Protein AF-A0A349JAT3-F1 (afdb_monomer)

Foldseek 3Di:
DEQEPVCVVQVQVVLLLVLVQVLLVLQLPFQFFDWDWYFYLDIDTLGDRHRSVPDDRDDPVSRDYYHFGAQLCRLLVVLVVVVVVCVVVVPVLPDAAEAEADDQLDHDNHPDDLVSSLVSVVVCVVSVHQAAYEYCDPCSVVSSVDDPVRYHHFHSHSVRSSVSSVVVSCVVSVVSVVPPDDDPDPDPPPPDPDDDDDDDDDDDDDDDDPDDDDDDDDDDDPDDDDDDDDDPPPDD

Nearest PDB structures (foldseek):
  9c4f-assembly1_I  TM=7.329E-01  e=2.575E-04  Homo sapiens
  6fpy-assembly1_A  TM=7.459E-01  e=1.767E-03  Homo sapiens
  6fpy-assembly2_B  TM=6.890E-01  e=8.384E-04  Homo sapiens
  6fpz-assembly2_B  TM=6.900E-01  e=1.467E-03  Homo sapiens
  6lyh-assembly3_G-3  TM=3.787E-01  e=6.436E+00  Camellia sinensis var. assamica

Sequence (236 aa):
MDASSSIRSSGLLGGLIEAANEMLLHLQHADCLVSLVYFNRDLGVPAWRRKARELPAFSITNVPIDGGTRLFDAITTTIDRLEQEFLASHGETNADVRLLIFTDGVDTRSTATGMDARLALGRAQERGFSITFVSSVPGLASDLGLAERQTLVIPATNQGIQDGFKRATQQITADLVRLPDAMPGRRPQQEIPGQLSAASGVTPPAVDSGAAAPPARPGPRPAQPPPARRPWWKFW

Mean predicted aligned error: 13.54 Å

Secondary structure (DSSP, 8-state):
-B-BHHHHHTTHHHHHHHHHHHHHHHHTTS--EEEEEEESSSEEEEEEEEEGGGPPPP-GGGS--BS---HHHHHHHHHHHHHHHHHHTSS-TT---EEEEEE-S---S-SS-HHHHHHHHHHHHHTT-EEEEEESSTTHHHHTT--GGGEEE--SSHHHHHHHHHHHHHHHHHHHHTS-S--S--PPPPP-----------PPPPPP---PPPPPPPPPPPPPPPPPPPP-----

Solvent-accessible surface area (backbone atoms only — not comparable to full-atom values): 14345 Å² total; per-residue (Å²): 60,58,31,20,43,68,40,50,77,70,55,32,49,60,31,50,39,53,36,53,37,52,43,41,62,65,38,42,80,43,101,45,68,41,63,45,51,40,22,10,72,55,78,46,65,90,35,71,70,36,47,33,72,75,56,76,79,67,51,71,90,78,48,78,72,35,89,24,19,20,54,29,37,45,49,32,55,52,45,54,52,51,50,54,48,61,62,69,56,80,73,64,88,79,69,86,46,74,47,76,46,43,39,75,67,70,72,73,59,40,87,46,44,66,6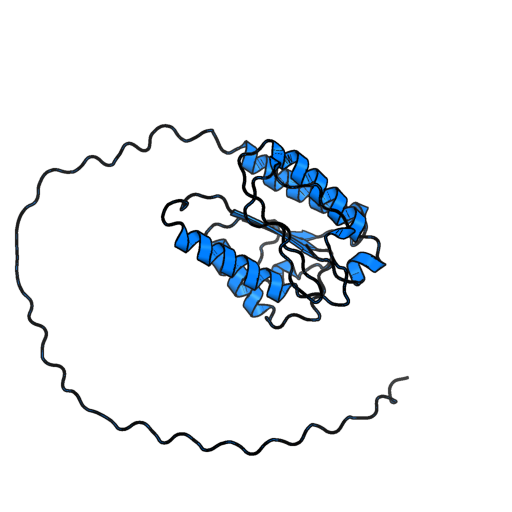5,52,24,22,53,39,50,50,52,41,45,77,73,62,38,47,57,41,40,37,24,46,42,83,61,56,53,51,76,36,71,45,56,70,95,31,46,46,78,29,59,91,42,47,64,29,44,35,52,47,39,52,52,51,42,47,57,53,47,58,53,61,72,62,55,68,80,71,81,89,72,82,69,78,79,78,80,80,85,81,84,81,88,79,90,80,90,79,85,81,80,88,78,83,83,80,83,74,80,80,80,81,78,81,74,86,75,80,84,77,77,80,80,82,82,74,84,89,87,82,86,131

Radius of gyration: 25.07 Å; Cα contacts (8 Å, |Δi|>4): 293; chains: 1; bounding box: 72×34×68 Å

Structure (mmCIF, N/CA/C/O backbone):
data_AF-A0A349JAT3-F1
#
_entry.id   AF-A0A349JAT3-F1
#
loop_
_atom_site.group_PDB
_atom_site.id
_atom_site.type_symbol
_atom_site.label_atom_id
_atom_site.label_alt_id
_atom_site.label_comp_id
_atom_site.label_asym_id
_atom_site.label_entity_id
_atom_site.label_seq_id
_atom_site.pdbx_PDB_ins_code
_atom_site.Cartn_x
_atom_site.Cartn_y
_atom_site.Cartn_z
_atom_site.occupancy
_atom_site.B_iso_or_equiv
_atom_site.auth_seq_id
_atom_site.auth_comp_id
_atom_site.auth_asym_id
_atom_site.auth_atom_id
_atom_site.pdbx_PDB_model_num
ATOM 1 N N . MET A 1 1 ? 2.683 -3.966 -0.673 1.00 88.00 1 MET A N 1
ATOM 2 C CA . MET A 1 1 ? 4.121 -3.834 -0.965 1.00 88.00 1 MET A CA 1
ATOM 3 C C . MET A 1 1 ? 4.422 -4.448 -2.315 1.00 88.00 1 MET A C 1
ATOM 5 O O . MET A 1 1 ? 3.859 -5.486 -2.650 1.00 88.00 1 MET A O 1
ATOM 9 N N . ASP A 1 2 ? 5.282 -3.794 -3.071 1.00 88.06 2 ASP A N 1
ATOM 10 C CA . ASP A 1 2 ? 5.727 -4.255 -4.378 1.00 88.06 2 ASP A CA 1
ATOM 11 C C . ASP A 1 2 ? 6.666 -5.463 -4.250 1.00 88.06 2 ASP A C 1
ATOM 13 O O . ASP A 1 2 ? 7.647 -5.428 -3.506 1.00 88.06 2 ASP A O 1
ATOM 17 N N . ALA A 1 3 ? 6.326 -6.547 -4.942 1.00 89.25 3 ALA A N 1
ATOM 18 C CA . ALA A 1 3 ? 7.085 -7.796 -4.997 1.00 89.25 3 ALA A CA 1
ATOM 19 C C . ALA A 1 3 ? 7.481 -8.146 -6.442 1.00 89.25 3 ALA A C 1
ATOM 21 O O . ALA A 1 3 ? 7.622 -9.320 -6.801 1.00 89.25 3 ALA A O 1
ATOM 22 N N . SER A 1 4 ? 7.599 -7.129 -7.294 1.00 86.62 4 SER A N 1
ATOM 23 C CA . SER A 1 4 ? 7.978 -7.272 -8.693 1.00 86.62 4 SER A CA 1
ATOM 24 C C . SER A 1 4 ? 9.438 -7.703 -8.874 1.00 86.62 4 SER A C 1
ATOM 26 O O . SER A 1 4 ? 10.280 -7.690 -7.968 1.00 86.62 4 SER A O 1
ATOM 28 N N . SER A 1 5 ? 9.765 -8.110 -10.101 1.00 84.50 5 SER A N 1
ATOM 29 C CA . SER A 1 5 ? 11.127 -8.535 -10.443 1.00 84.50 5 SER A CA 1
ATOM 30 C C . SER A 1 5 ? 12.151 -7.398 -10.396 1.00 84.50 5 SER A C 1
ATOM 32 O O . SER A 1 5 ? 13.312 -7.667 -10.089 1.00 84.50 5 SER A O 1
ATOM 34 N N . SER A 1 6 ? 11.751 -6.146 -10.641 1.00 81.81 6 SER A N 1
ATOM 35 C CA . SER A 1 6 ? 12.633 -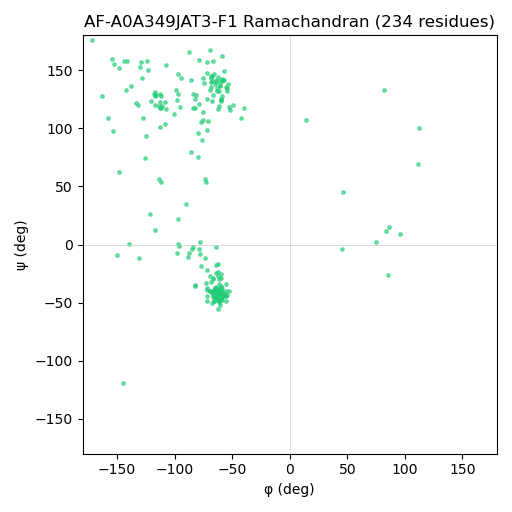4.977 -10.513 1.00 81.81 6 SER A CA 1
ATOM 36 C C . SER A 1 6 ? 13.097 -4.801 -9.068 1.00 81.81 6 SER A C 1
ATOM 38 O O . SER A 1 6 ? 14.304 -4.713 -8.828 1.00 81.81 6 SER A O 1
ATOM 40 N N . ILE A 1 7 ? 12.182 -4.912 -8.103 1.00 81.69 7 ILE A N 1
ATOM 41 C CA . ILE A 1 7 ? 12.473 -4.895 -6.660 1.00 81.69 7 ILE A CA 1
ATOM 42 C C . ILE A 1 7 ? 13.410 -6.038 -6.234 1.00 81.69 7 ILE A C 1
ATOM 44 O O . ILE A 1 7 ? 14.299 -5.855 -5.402 1.00 81.69 7 ILE A O 1
ATOM 48 N N . ARG A 1 8 ? 13.273 -7.235 -6.815 1.00 79.75 8 ARG A N 1
ATOM 49 C CA . ARG A 1 8 ? 14.209 -8.338 -6.529 1.00 79.75 8 ARG A CA 1
ATOM 50 C C . ARG A 1 8 ? 15.581 -8.106 -7.147 1.00 79.75 8 ARG A C 1
ATOM 52 O O . ARG A 1 8 ? 16.587 -8.297 -6.473 1.00 79.75 8 ARG A O 1
ATOM 59 N N . SER A 1 9 ? 15.623 -7.749 -8.428 1.00 72.69 9 SER A N 1
ATOM 60 C CA . SER A 1 9 ? 16.875 -7.598 -9.181 1.00 72.69 9 SER A CA 1
ATOM 61 C C . SER A 1 9 ? 17.777 -6.499 -8.612 1.00 72.69 9 SER A C 1
ATOM 63 O O . SER A 1 9 ? 18.995 -6.596 -8.699 1.00 72.69 9 SER A O 1
ATOM 65 N N . SER A 1 10 ? 17.174 -5.506 -7.962 1.00 74.50 10 SER A N 1
ATOM 66 C CA . SER A 1 10 ? 17.851 -4.418 -7.256 1.00 74.50 10 SER A CA 1
ATOM 67 C C . SER A 1 10 ? 18.266 -4.764 -5.818 1.00 74.50 10 SER A C 1
ATOM 69 O O . SER A 1 10 ? 18.901 -3.949 -5.156 1.00 74.50 10 SER A O 1
ATOM 71 N N . GLY A 1 11 ? 17.926 -5.957 -5.312 1.00 76.19 11 GLY A N 1
ATOM 72 C CA . GLY A 1 11 ? 18.195 -6.364 -3.926 1.00 76.19 11 GLY A CA 1
ATOM 73 C C . GLY A 1 11 ? 17.276 -5.716 -2.881 1.00 76.19 11 GLY A C 1
ATOM 74 O O . GLY A 1 11 ? 17.416 -6.004 -1.694 1.00 76.19 11 GLY A O 1
ATOM 75 N N . LEU A 1 12 ? 16.309 -4.905 -3.323 1.00 81.25 12 LEU A N 1
ATOM 76 C CA . LEU A 1 12 ? 15.424 -4.086 -2.491 1.00 81.25 12 LEU A CA 1
ATOM 77 C C . LEU A 1 12 ? 14.422 -4.906 -1.674 1.00 81.25 12 LEU A C 1
ATOM 79 O O . LEU A 1 12 ? 14.015 -4.485 -0.592 1.00 81.25 12 LEU A O 1
ATOM 83 N N . LEU A 1 13 ? 14.052 -6.099 -2.151 1.00 83.00 13 LEU A N 1
ATOM 84 C CA . LEU A 1 13 ? 13.071 -6.950 -1.470 1.00 83.00 13 LEU A CA 1
ATOM 85 C C . LEU A 1 13 ? 13.487 -7.331 -0.040 1.00 83.00 13 LEU A C 1
ATOM 87 O O . LEU A 1 13 ? 12.635 -7.393 0.843 1.00 83.00 13 LEU A O 1
ATOM 91 N N . GLY A 1 14 ? 14.782 -7.576 0.190 1.00 82.56 14 GLY A N 1
ATOM 92 C CA . GLY A 1 14 ? 15.299 -7.881 1.527 1.00 82.56 14 GLY A CA 1
ATOM 93 C C . GLY A 1 14 ? 15.051 -6.722 2.491 1.00 82.56 14 GLY A C 1
ATOM 94 O O . GLY A 1 14 ? 14.439 -6.918 3.537 1.00 82.56 14 GLY A O 1
ATOM 95 N N . GLY A 1 15 ? 15.407 -5.504 2.071 1.00 82.94 15 GLY A N 1
ATOM 96 C CA . GLY A 1 15 ? 15.167 -4.287 2.847 1.00 82.94 15 GLY A CA 1
ATOM 97 C C . GLY A 1 15 ? 13.681 -4.005 3.091 1.00 82.94 15 GLY A C 1
ATOM 98 O O . GLY A 1 15 ? 13.317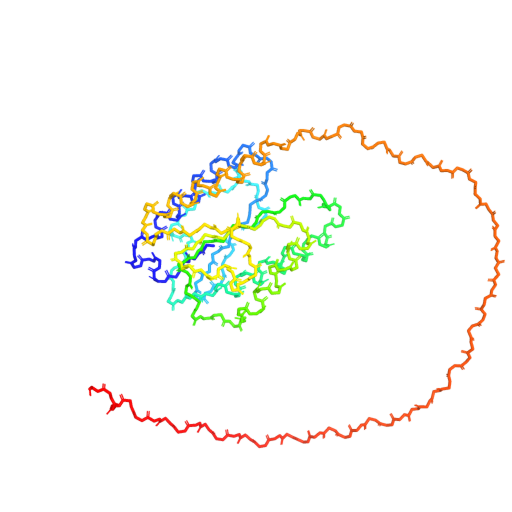 -3.627 4.200 1.00 82.94 15 GLY A O 1
ATOM 99 N N . LEU A 1 16 ? 12.804 -4.244 2.104 1.00 84.25 16 LEU A N 1
ATOM 100 C CA . LEU A 1 16 ? 11.348 -4.106 2.280 1.00 84.25 16 LEU A CA 1
ATOM 101 C C . LEU A 1 16 ? 10.809 -5.060 3.353 1.00 84.25 16 LEU A C 1
ATOM 103 O O . LEU A 1 16 ? 9.979 -4.668 4.170 1.00 84.25 16 LEU A O 1
ATOM 107 N N . ILE A 1 17 ? 11.261 -6.316 3.346 1.00 86.44 17 ILE A N 1
ATOM 108 C CA . ILE A 1 17 ? 10.799 -7.338 4.293 1.00 86.44 17 ILE A CA 1
ATOM 109 C C . ILE A 1 17 ? 11.344 -7.073 5.695 1.00 86.44 17 ILE A C 1
ATOM 111 O O . ILE A 1 17 ? 10.585 -7.154 6.660 1.00 86.44 17 ILE A O 1
ATOM 115 N N . GLU A 1 18 ? 12.628 -6.733 5.817 1.00 86.38 18 GLU A N 1
ATOM 116 C CA . GLU A 1 18 ? 13.236 -6.324 7.088 1.00 86.38 18 GLU A CA 1
ATOM 117 C C . GLU A 1 18 ? 12.475 -5.150 7.701 1.00 86.38 18 GLU A C 1
ATOM 119 O O . GLU A 1 18 ? 12.059 -5.215 8.857 1.00 86.38 18 GLU A O 1
ATOM 124 N N . ALA A 1 19 ? 12.204 -4.121 6.904 1.00 84.50 19 ALA A N 1
ATOM 125 C CA . ALA A 1 19 ? 11.547 -2.925 7.390 1.00 84.50 19 ALA A CA 1
ATOM 126 C C . ALA A 1 19 ? 10.049 -3.141 7.696 1.00 84.50 19 ALA A C 1
ATOM 128 O O . ALA A 1 19 ? 9.521 -2.585 8.661 1.00 84.50 19 ALA A O 1
ATOM 129 N N . ALA A 1 20 ? 9.364 -4.014 6.947 1.00 87.81 20 ALA A N 1
ATOM 130 C CA . ALA A 1 20 ? 8.010 -4.453 7.283 1.00 87.81 20 ALA A CA 1
ATOM 131 C C . ALA A 1 20 ? 7.966 -5.253 8.598 1.00 87.81 20 ALA A C 1
ATOM 133 O O . ALA A 1 20 ? 7.024 -5.099 9.375 1.00 87.81 20 ALA A O 1
ATOM 134 N N . ASN A 1 21 ? 8.982 -6.079 8.868 1.00 89.25 21 ASN A N 1
ATOM 135 C CA . ASN A 1 21 ? 9.114 -6.806 10.132 1.00 89.25 21 ASN A CA 1
ATOM 136 C C . ASN A 1 21 ? 9.432 -5.878 11.308 1.00 89.25 21 ASN A C 1
ATOM 138 O O . ASN A 1 21 ? 8.855 -6.053 12.378 1.00 89.25 21 ASN A O 1
ATOM 142 N N . GLU A 1 22 ? 10.290 -4.875 11.119 1.00 88.00 22 GLU A N 1
ATOM 143 C CA . GLU A 1 22 ? 10.549 -3.842 12.130 1.00 88.00 22 GLU A CA 1
ATOM 144 C C . GLU A 1 22 ? 9.258 -3.090 12.481 1.00 88.00 22 GLU A C 1
ATOM 146 O O . GLU A 1 22 ? 8.900 -2.973 13.653 1.00 88.00 22 GLU A O 1
ATOM 151 N N . MET A 1 23 ? 8.490 -2.670 11.469 1.00 87.25 23 MET A N 1
ATOM 152 C CA . MET A 1 23 ? 7.171 -2.070 11.680 1.00 87.25 23 MET A CA 1
ATOM 153 C C . MET A 1 23 ? 6.237 -3.018 12.439 1.00 87.25 23 MET A C 1
ATOM 155 O O . MET A 1 23 ? 5.564 -2.593 13.377 1.00 87.25 23 MET A O 1
ATOM 159 N N . LEU A 1 24 ? 6.205 -4.302 12.070 1.00 89.38 24 LEU A N 1
ATOM 160 C CA . LEU A 1 24 ? 5.369 -5.285 12.748 1.00 89.38 24 LEU A CA 1
ATOM 161 C C . LEU A 1 24 ? 5.730 -5.398 14.233 1.00 89.38 24 LEU A C 1
ATOM 163 O O . LEU A 1 24 ? 4.819 -5.374 15.055 1.00 89.38 24 LEU A O 1
ATOM 167 N N . LEU A 1 25 ? 7.020 -5.449 14.584 1.00 89.62 25 LEU A N 1
ATOM 168 C CA . LEU A 1 25 ? 7.484 -5.469 15.978 1.00 89.62 25 LEU A CA 1
ATOM 169 C C . LEU A 1 25 ? 6.965 -4.261 16.770 1.00 89.62 25 LEU A C 1
ATOM 171 O O . LEU A 1 25 ? 6.468 -4.428 17.881 1.00 89.62 25 LEU A O 1
ATOM 175 N N . HIS A 1 26 ? 6.996 -3.059 16.188 1.00 86.88 26 HIS A N 1
ATOM 176 C CA . HIS A 1 26 ? 6.424 -1.872 16.832 1.00 86.88 26 HIS A CA 1
ATOM 177 C C . HIS A 1 26 ? 4.906 -1.971 17.026 1.00 86.88 26 HIS A C 1
ATOM 179 O O . HIS A 1 26 ? 4.378 -1.533 18.049 1.00 86.88 26 HIS A O 1
ATOM 185 N N . LEU A 1 27 ? 4.202 -2.571 16.065 1.00 88.44 27 LEU A N 1
ATOM 186 C CA . LEU A 1 27 ? 2.752 -2.735 16.108 1.00 88.44 27 LEU A CA 1
ATOM 187 C C . LEU A 1 27 ? 2.291 -3.866 17.038 1.00 88.44 27 LEU A C 1
ATOM 189 O O . LEU A 1 27 ? 1.134 -3.859 17.444 1.00 88.44 27 LEU A O 1
ATOM 193 N N . GLN A 1 28 ? 3.156 -4.813 17.425 1.00 88.94 28 GLN A N 1
ATOM 194 C CA . GLN A 1 28 ? 2.790 -5.915 18.333 1.00 88.94 28 GLN A CA 1
ATOM 195 C C . GLN A 1 28 ? 2.293 -5.434 19.703 1.00 88.94 28 GLN A C 1
ATOM 197 O O . GLN A 1 28 ? 1.528 -6.144 20.359 1.00 88.94 28 GLN A O 1
ATOM 202 N N . HIS A 1 29 ? 2.708 -4.237 20.121 1.00 84.25 29 HIS A N 1
ATOM 203 C CA . HIS A 1 29 ? 2.273 -3.606 21.366 1.00 84.25 29 HIS A CA 1
ATOM 204 C C . HIS A 1 29 ? 0.993 -2.769 21.217 1.00 84.25 29 HIS A C 1
ATOM 206 O O . HIS A 1 29 ? 0.419 -2.366 22.226 1.00 84.25 29 HIS A O 1
ATOM 212 N N . ALA A 1 30 ? 0.538 -2.515 19.988 1.00 83.38 30 ALA A N 1
ATOM 213 C CA . ALA A 1 30 ? -0.681 -1.770 19.704 1.00 83.38 30 ALA A CA 1
ATOM 214 C C . ALA A 1 30 ? -1.877 -2.720 19.522 1.00 83.38 30 ALA A C 1
ATOM 216 O O . ALA A 1 30 ? -1.750 -3.791 18.922 1.00 83.38 30 ALA A O 1
ATOM 217 N N . ASP A 1 31 ? -3.065 -2.313 19.980 1.00 84.62 31 ASP A N 1
ATOM 218 C CA . ASP A 1 31 ? -4.310 -3.024 19.667 1.00 84.62 31 ASP A CA 1
ATOM 219 C C . ASP A 1 31 ? -4.786 -2.641 18.260 1.00 84.62 31 ASP A C 1
ATOM 221 O O . ASP A 1 31 ? -5.678 -1.818 18.070 1.00 84.62 31 ASP A O 1
ATOM 225 N N . CYS A 1 32 ? -4.106 -3.186 17.251 1.00 87.88 32 CYS A N 1
ATOM 226 C CA . CYS A 1 32 ? -4.377 -2.897 15.850 1.00 87.88 32 CYS A CA 1
ATOM 227 C C . CYS A 1 32 ? -4.531 -4.171 15.015 1.00 87.88 32 CYS A C 1
ATOM 229 O O . CYS A 1 32 ? -3.968 -5.235 15.306 1.00 87.88 32 CYS A O 1
ATOM 231 N N . LEU A 1 33 ? -5.306 -4.034 13.940 1.00 91.19 33 LEU A N 1
ATOM 232 C CA . LEU A 1 33 ? -5.445 -5.045 12.904 1.00 91.19 33 LEU A CA 1
ATOM 233 C C . LEU A 1 33 ? -4.541 -4.681 11.732 1.00 91.19 33 LEU A C 1
ATOM 235 O O . LEU A 1 33 ? -4.535 -3.546 11.262 1.00 91.19 33 LEU A O 1
ATOM 239 N N . VAL A 1 34 ? -3.802 -5.667 11.244 1.00 91.69 34 VAL A N 1
ATOM 240 C CA . VAL A 1 34 ? -2.856 -5.516 10.146 1.00 91.69 34 VAL A CA 1
ATOM 241 C C . VAL A 1 34 ? -3.307 -6.389 8.982 1.00 91.69 34 VAL A C 1
ATOM 243 O O . VAL A 1 34 ? -3.596 -7.582 9.131 1.00 91.69 34 VAL A O 1
ATOM 246 N N . SER A 1 35 ? -3.336 -5.774 7.805 1.00 92.44 35 SER A N 1
ATOM 247 C CA . SER A 1 35 ? -3.460 -6.451 6.521 1.00 92.44 35 SER A CA 1
ATOM 248 C C . SER A 1 35 ? -2.158 -6.262 5.758 1.00 92.44 35 SER A C 1
ATOM 250 O O . SER A 1 35 ? -1.679 -5.139 5.612 1.00 92.44 35 SER A O 1
ATOM 252 N N . LEU A 1 36 ? -1.590 -7.355 5.254 1.00 91.81 36 LEU A N 1
ATOM 253 C CA . LEU A 1 36 ? -0.471 -7.305 4.326 1.00 91.81 36 LEU A CA 1
ATOM 254 C C . LEU A 1 36 ? -0.979 -7.717 2.953 1.00 91.81 36 LEU A C 1
ATOM 256 O O . LEU A 1 36 ? -1.475 -8.827 2.775 1.00 91.81 36 LEU A O 1
ATOM 260 N N . VAL A 1 37 ? -0.797 -6.824 1.988 1.00 92.62 37 VAL A N 1
ATOM 261 C CA . VAL A 1 37 ? -1.039 -7.083 0.571 1.00 92.62 37 VAL A CA 1
ATOM 262 C C . VAL A 1 37 ? 0.291 -6.944 -0.151 1.00 92.62 37 VAL A C 1
ATOM 264 O O . VAL A 1 37 ? 0.969 -5.922 -0.006 1.00 92.62 37 VAL A O 1
ATOM 267 N N . TYR A 1 38 ? 0.677 -7.949 -0.928 1.00 92.06 38 TYR A N 1
ATOM 268 C CA . TYR A 1 38 ? 1.745 -7.816 -1.910 1.00 92.06 38 TYR A CA 1
ATOM 269 C C . TYR A 1 38 ? 1.164 -7.813 -3.319 1.00 92.06 38 TYR A C 1
ATOM 271 O O . TYR A 1 38 ? 0.089 -8.363 -3.569 1.00 92.06 38 TYR A O 1
ATOM 279 N N . PHE A 1 39 ? 1.888 -7.191 -4.240 1.00 92.56 39 PHE A N 1
ATOM 280 C CA . PHE A 1 39 ? 1.512 -7.153 -5.643 1.00 92.56 39 PHE A CA 1
ATOM 281 C C . PHE A 1 39 ? 2.731 -7.367 -6.531 1.00 92.56 39 PHE A C 1
ATOM 283 O O . PHE A 1 39 ? 3.803 -6.819 -6.285 1.00 92.56 39 PHE A O 1
ATOM 290 N N . ASN A 1 40 ? 2.554 -8.194 -7.554 1.00 91.69 40 ASN A N 1
ATOM 291 C CA . ASN A 1 40 ? 3.521 -8.436 -8.617 1.00 91.69 40 ASN A CA 1
ATOM 292 C C . ASN A 1 40 ? 2.748 -8.667 -9.933 1.00 91.69 40 ASN A C 1
ATOM 294 O O . ASN A 1 40 ? 1.989 -7.789 -10.339 1.00 91.69 40 ASN A O 1
ATOM 298 N N . ARG A 1 41 ? 2.871 -9.832 -10.585 1.00 90.06 41 ARG A N 1
ATOM 299 C CA . ARG A 1 41 ? 1.908 -10.303 -11.600 1.00 90.06 41 ARG A CA 1
ATOM 300 C C . ARG A 1 41 ? 0.530 -10.624 -11.005 1.00 90.06 41 ARG A C 1
ATOM 302 O O . ARG A 1 41 ? -0.483 -10.502 -11.688 1.00 90.06 41 ARG A O 1
ATOM 309 N N . ASP A 1 42 ? 0.498 -11.027 -9.748 1.00 89.94 42 ASP A N 1
ATOM 310 C CA . ASP A 1 42 ? -0.675 -11.438 -9.000 1.00 89.94 42 ASP A CA 1
ATOM 311 C C . ASP A 1 42 ? -0.793 -10.577 -7.730 1.00 89.94 42 ASP A C 1
ATOM 313 O O . ASP A 1 42 ? 0.176 -9.967 -7.265 1.00 89.94 42 ASP A O 1
ATOM 317 N N . LEU A 1 43 ? -2.004 -10.492 -7.182 1.00 91.31 43 LEU A N 1
ATOM 318 C CA . LEU A 1 43 ? -2.248 -9.882 -5.877 1.00 91.31 43 LEU A CA 1
ATOM 319 C C . LEU A 1 43 ? -2.310 -10.990 -4.837 1.00 91.31 43 LEU A C 1
ATOM 321 O O . LEU A 1 43 ? -3.067 -11.947 -4.999 1.00 91.31 43 LEU A O 1
ATOM 325 N N . GLY A 1 44 ? -1.552 -10.849 -3.757 1.00 90.19 44 GLY A N 1
ATOM 326 C CA . GLY A 1 44 ? -1.603 -11.794 -2.654 1.00 90.19 44 GLY A CA 1
ATOM 327 C C . GLY A 1 44 ? -1.804 -11.109 -1.320 1.00 90.19 44 GLY A C 1
ATOM 328 O O . GLY A 1 44 ? -1.293 -10.021 -1.062 1.00 90.19 44 GLY A O 1
ATOM 329 N N . VAL A 1 45 ? -2.570 -11.775 -0.462 1.00 91.31 45 VAL A N 1
ATOM 330 C CA . VAL A 1 45 ? -2.988 -11.256 0.841 1.00 91.31 45 VAL A CA 1
ATOM 331 C C . VAL A 1 45 ? -2.599 -12.268 1.923 1.00 91.31 45 VAL A C 1
ATOM 333 O O . VAL A 1 45 ? -3.450 -13.015 2.402 1.00 91.31 45 VAL A O 1
ATOM 336 N N . PRO A 1 46 ? -1.305 -12.365 2.283 1.00 86.69 46 PRO A N 1
ATOM 337 C CA . PRO A 1 46 ? -0.825 -13.326 3.283 1.00 86.69 46 PRO A CA 1
ATOM 338 C C . PRO A 1 46 ? -1.432 -13.099 4.674 1.00 86.69 46 PRO A C 1
ATOM 340 O O . PRO A 1 46 ? -1.495 -14.018 5.490 1.00 86.69 46 PRO A O 1
ATOM 343 N N . ALA A 1 47 ? -1.880 -11.877 4.952 1.00 89.56 47 ALA A N 1
ATOM 344 C CA . ALA A 1 47 ? -2.560 -11.516 6.179 1.00 89.56 47 ALA A CA 1
ATOM 345 C C . ALA A 1 47 ? -3.678 -10.526 5.877 1.00 89.56 47 ALA A C 1
ATOM 347 O O . ALA A 1 47 ? -3.453 -9.526 5.199 1.00 89.56 47 ALA A O 1
ATOM 348 N N . TRP A 1 48 ? -4.861 -10.775 6.426 1.00 92.44 48 TRP A N 1
ATOM 349 C CA . TRP A 1 48 ? -5.981 -9.852 6.332 1.00 92.44 48 TRP A CA 1
ATOM 350 C C . TRP A 1 48 ? -6.607 -9.653 7.705 1.00 92.44 48 TRP A C 1
ATOM 352 O O . TRP A 1 48 ? -7.043 -10.629 8.314 1.00 92.44 48 TRP A O 1
ATOM 362 N N . ARG A 1 49 ? -6.618 -8.404 8.187 1.00 90.56 49 ARG A N 1
ATOM 363 C CA . ARG A 1 49 ? -7.206 -7.994 9.472 1.00 90.56 49 ARG A CA 1
ATOM 364 C C . ARG A 1 49 ? -6.839 -8.911 10.643 1.00 90.56 49 ARG A C 1
ATOM 366 O O . ARG A 1 49 ? -7.689 -9.294 11.442 1.00 90.56 49 ARG A O 1
ATOM 373 N N . ARG A 1 50 ? -5.563 -9.274 10.753 1.00 92.38 50 ARG A N 1
ATOM 374 C CA . ARG A 1 50 ? -5.065 -10.075 11.879 1.00 92.38 50 ARG A CA 1
ATOM 375 C C . ARG A 1 50 ? -4.450 -9.159 12.922 1.00 92.38 50 ARG A C 1
ATOM 377 O O . ARG A 1 50 ? -3.862 -8.142 12.565 1.00 92.38 50 ARG A O 1
ATOM 384 N N . LYS A 1 51 ? -4.552 -9.516 14.203 1.00 92.62 51 LYS A N 1
ATOM 385 C CA . LYS A 1 51 ? -3.866 -8.753 15.254 1.00 92.62 51 LYS A CA 1
ATOM 386 C C . LYS A 1 51 ? -2.364 -8.782 14.998 1.00 92.62 51 LYS A C 1
ATOM 388 O O . LYS A 1 51 ? -1.826 -9.847 14.697 1.00 92.62 51 LYS A O 1
ATOM 393 N N . ALA A 1 52 ? -1.685 -7.649 15.162 1.00 91.88 52 ALA A N 1
ATOM 394 C CA . ALA A 1 52 ? -0.244 -7.552 14.905 1.00 91.88 52 ALA A CA 1
ATOM 395 C C . ALA A 1 52 ? 0.569 -8.629 15.655 1.00 91.88 52 ALA A C 1
ATOM 397 O O . ALA A 1 52 ? 1.444 -9.267 15.077 1.00 91.88 52 ALA A O 1
ATOM 398 N N . ARG A 1 53 ? 0.206 -8.922 16.910 1.00 92.38 53 ARG A N 1
ATOM 399 C CA . ARG A 1 53 ? 0.822 -9.979 17.741 1.00 92.38 53 ARG A CA 1
ATOM 400 C C . ARG A 1 53 ? 0.645 -11.416 17.233 1.00 92.38 53 ARG A C 1
ATOM 402 O O . ARG A 1 53 ? 1.341 -12.310 17.693 1.00 92.38 53 ARG A O 1
ATOM 409 N N . GLU A 1 54 ? -0.309 -11.655 16.337 1.00 93.50 54 GLU A N 1
ATOM 410 C CA . GLU A 1 54 ? -0.601 -12.983 15.774 1.00 93.50 54 GLU A CA 1
ATOM 411 C C . GLU A 1 54 ? 0.053 -13.195 14.405 1.00 93.50 54 GLU A C 1
ATOM 413 O O . GLU A 1 54 ? -0.026 -14.293 13.837 1.00 93.50 54 GLU A O 1
ATOM 418 N N . LEU A 1 55 ? 0.647 -12.144 13.840 1.00 91.56 55 LEU A N 1
ATOM 419 C CA . LEU A 1 55 ? 1.309 -12.223 12.554 1.00 91.56 55 LEU A CA 1
ATOM 420 C C . LEU A 1 55 ? 2.713 -12.805 12.709 1.00 91.56 55 LEU A C 1
ATOM 422 O O . LEU A 1 55 ? 3.490 -12.317 13.533 1.00 91.56 55 LEU A O 1
ATOM 426 N N . PRO A 1 56 ? 3.064 -13.832 11.913 1.00 90.75 56 PRO A N 1
ATOM 427 C CA . PRO A 1 56 ? 4.444 -14.270 11.833 1.00 90.75 56 PRO A CA 1
ATOM 428 C C . PRO A 1 56 ? 5.289 -13.179 11.172 1.00 90.75 56 PRO A C 1
ATOM 430 O O . PRO A 1 56 ? 4.776 -12.364 10.401 1.00 90.75 56 PRO A O 1
ATOM 433 N N . ALA A 1 57 ? 6.598 -13.217 11.418 1.00 88.75 57 ALA A N 1
ATOM 434 C CA . ALA A 1 57 ? 7.533 -12.425 10.636 1.00 88.75 57 ALA A CA 1
ATOM 435 C C . ALA A 1 57 ? 7.365 -12.742 9.139 1.00 88.75 57 ALA A C 1
ATOM 437 O O . ALA A 1 57 ? 7.244 -13.902 8.727 1.00 88.75 57 ALA A O 1
ATOM 438 N N . PHE A 1 58 ? 7.352 -11.698 8.324 1.00 85.56 58 PHE A N 1
ATOM 439 C CA . PHE A 1 58 ? 7.347 -11.794 6.879 1.00 85.56 58 PHE A CA 1
ATOM 440 C C . PHE A 1 58 ? 8.688 -12.341 6.392 1.00 85.56 58 PHE A C 1
ATOM 442 O O . PHE A 1 58 ? 9.750 -12.024 6.930 1.00 85.56 58 PHE A O 1
ATOM 449 N N . SER A 1 59 ? 8.645 -13.165 5.351 1.00 85.00 59 SER A N 1
ATOM 450 C CA . SER A 1 59 ? 9.828 -13.755 4.737 1.00 85.00 59 SER A CA 1
ATOM 451 C C . SER A 1 59 ? 9.669 -13.799 3.222 1.00 85.00 59 SER A C 1
ATOM 453 O O . SER A 1 59 ? 8.552 -13.829 2.700 1.00 85.00 59 SER A O 1
ATOM 455 N N . ILE A 1 60 ? 10.799 -13.873 2.514 1.00 75.38 60 ILE A N 1
ATOM 456 C CA . ILE A 1 60 ? 10.835 -14.048 1.053 1.00 75.38 60 ILE A CA 1
ATOM 457 C C . ILE A 1 60 ? 10.057 -15.296 0.618 1.00 75.38 60 ILE A C 1
ATOM 459 O O . ILE A 1 60 ? 9.427 -15.285 -0.432 1.00 75.38 60 ILE A O 1
ATOM 463 N N . THR A 1 61 ? 10.049 -16.363 1.423 1.00 78.06 61 THR A N 1
ATOM 464 C CA . THR A 1 61 ? 9.332 -17.604 1.081 1.00 78.06 61 THR A CA 1
ATOM 465 C C . THR A 1 61 ? 7.820 -17.413 0.996 1.00 78.06 61 THR A C 1
ATOM 467 O O . THR A 1 61 ? 7.155 -18.172 0.300 1.00 78.06 61 THR A O 1
ATOM 470 N N . ASN A 1 62 ? 7.281 -16.399 1.677 1.00 72.31 62 ASN A N 1
ATOM 471 C CA . ASN A 1 62 ? 5.846 -16.123 1.741 1.00 72.31 62 ASN A CA 1
ATOM 472 C C . ASN A 1 62 ? 5.406 -15.065 0.715 1.00 72.31 62 ASN A C 1
ATOM 474 O O . ASN A 1 62 ? 4.221 -14.736 0.633 1.00 72.31 62 ASN A O 1
ATOM 478 N N . VAL A 1 63 ? 6.354 -14.525 -0.056 1.00 75.88 63 VAL A N 1
ATOM 479 C CA . VAL A 1 63 ? 6.134 -13.476 -1.049 1.00 75.88 63 VAL A CA 1
ATOM 480 C C . VAL A 1 63 ? 6.664 -13.994 -2.386 1.00 75.88 63 VAL A C 1
ATOM 482 O O . VAL A 1 63 ? 7.863 -13.880 -2.651 1.00 75.88 63 VAL A O 1
ATOM 485 N N . PRO A 1 64 ? 5.815 -14.606 -3.234 1.00 76.94 64 PRO A N 1
ATOM 486 C CA . PRO A 1 64 ? 6.238 -15.006 -4.564 1.00 76.94 64 PRO A CA 1
ATOM 487 C C . PRO A 1 64 ? 6.744 -13.774 -5.312 1.00 76.94 64 PRO A C 1
ATOM 489 O O . PRO A 1 64 ? 6.198 -12.680 -5.181 1.00 76.94 64 PRO A O 1
ATOM 492 N N . ILE A 1 65 ? 7.801 -13.958 -6.093 1.00 76.56 65 ILE A N 1
ATOM 493 C CA . ILE A 1 65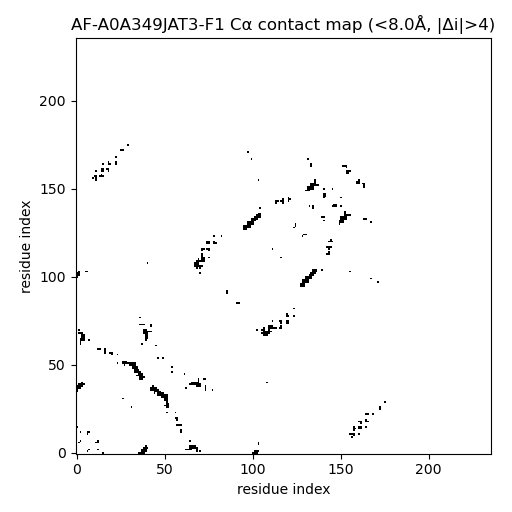 ? 8.384 -12.896 -6.908 1.00 76.56 65 ILE A CA 1
ATOM 494 C C . ILE A 1 65 ? 8.161 -13.281 -8.360 1.00 76.56 65 ILE A C 1
ATOM 496 O O . ILE A 1 65 ? 8.656 -14.320 -8.796 1.00 76.56 65 ILE A O 1
ATOM 500 N N . ASP A 1 66 ? 7.440 -12.447 -9.104 1.00 78.12 66 ASP A N 1
ATOM 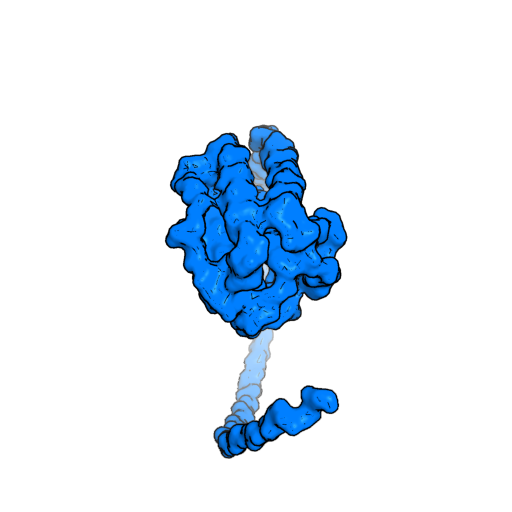501 C CA . ASP A 1 66 ? 7.120 -12.713 -10.507 1.00 78.12 66 ASP A CA 1
ATOM 502 C C . ASP A 1 66 ? 7.121 -11.421 -11.350 1.00 78.12 66 ASP A C 1
ATOM 504 O O . ASP A 1 66 ? 7.033 -10.310 -10.826 1.00 78.12 66 ASP A O 1
ATOM 508 N N . GLY A 1 67 ? 7.306 -11.572 -12.663 1.00 69.75 67 GLY A N 1
ATOM 509 C CA . GLY A 1 67 ? 7.714 -10.576 -13.662 1.00 69.75 67 GLY A CA 1
ATOM 510 C C . GLY A 1 67 ? 6.683 -9.520 -14.057 1.00 69.75 67 GLY A C 1
ATOM 511 O O . GLY A 1 67 ? 6.424 -9.323 -15.248 1.00 69.75 67 GLY A O 1
ATOM 512 N N . GLY A 1 68 ? 6.116 -8.809 -13.087 1.00 85.31 68 GLY A N 1
ATOM 513 C CA . GLY A 1 68 ? 5.291 -7.633 -13.342 1.00 85.31 68 GLY A CA 1
ATOM 514 C C . GLY A 1 68 ? 4.927 -6.872 -12.077 1.00 85.31 68 GLY A C 1
ATOM 515 O O . GLY A 1 68 ? 5.223 -7.324 -10.972 1.00 85.31 68 GLY A O 1
ATOM 516 N N . THR A 1 69 ? 4.251 -5.744 -12.272 1.00 89.88 69 THR A N 1
ATOM 517 C CA . THR A 1 69 ? 3.765 -4.881 -11.193 1.00 89.88 69 THR A CA 1
ATOM 518 C C . THR A 1 69 ? 2.322 -4.498 -11.479 1.00 89.88 69 THR A C 1
ATOM 520 O O . THR A 1 69 ? 2.031 -3.928 -12.535 1.00 89.88 69 THR A O 1
ATOM 523 N N . ARG A 1 70 ? 1.431 -4.838 -10.545 1.00 94.38 70 ARG A N 1
ATOM 524 C CA . ARG A 1 70 ? -0.004 -4.527 -10.566 1.00 94.38 70 ARG A CA 1
ATOM 525 C C . ARG A 1 70 ? -0.370 -3.557 -9.445 1.00 94.38 70 ARG A C 1
ATOM 527 O O . ARG A 1 70 ? -1.181 -3.870 -8.576 1.00 94.38 70 ARG A O 1
ATOM 534 N N . LEU A 1 71 ? 0.293 -2.404 -9.423 1.00 95.25 71 LEU A N 1
ATOM 535 C CA . LEU A 1 71 ? 0.124 -1.368 -8.408 1.00 95.25 71 LEU A CA 1
ATOM 536 C C . LEU A 1 71 ? -1.308 -0.820 -8.398 1.00 95.25 71 LEU A C 1
ATOM 538 O O . LEU A 1 71 ? -1.921 -0.740 -7.335 1.00 95.25 71 LEU A O 1
ATOM 542 N N . PHE A 1 72 ? -1.858 -0.459 -9.560 1.00 97.12 72 PHE A N 1
ATOM 543 C CA . PHE A 1 72 ? -3.203 0.124 -9.630 1.00 97.12 72 PHE A CA 1
ATOM 544 C C . PHE A 1 72 ? -4.289 -0.884 -9.246 1.00 97.12 72 PHE A C 1
ATOM 546 O O . PHE A 1 72 ? -5.199 -0.537 -8.489 1.00 97.12 72 PHE A O 1
ATOM 553 N N . ASP A 1 73 ? -4.164 -2.145 -9.673 1.00 96.94 73 ASP A N 1
ATOM 554 C CA . ASP A 1 73 ? -5.072 -3.207 -9.219 1.00 96.94 73 ASP A CA 1
ATOM 555 C C . ASP A 1 73 ? -4.948 -3.437 -7.704 1.00 96.94 73 ASP A C 1
ATOM 557 O O . ASP A 1 73 ? -5.955 -3.647 -7.028 1.00 96.94 73 ASP A O 1
ATOM 561 N N . ALA A 1 74 ? -3.731 -3.375 -7.148 1.00 96.31 74 ALA A N 1
ATOM 562 C CA . ALA A 1 74 ? -3.513 -3.529 -5.712 1.00 96.31 74 ALA A CA 1
ATOM 563 C C . ALA A 1 74 ? -4.197 -2.419 -4.911 1.00 96.31 74 ALA A C 1
ATOM 565 O O . ALA A 1 74 ? -4.855 -2.708 -3.913 1.00 96.31 74 ALA A O 1
ATOM 566 N N . ILE A 1 75 ? -4.059 -1.164 -5.351 1.00 97.06 75 ILE A N 1
ATOM 567 C CA . ILE A 1 75 ? -4.682 -0.001 -4.709 1.00 97.06 75 ILE A CA 1
ATOM 568 C C . ILE A 1 75 ? -6.205 -0.132 -4.746 1.00 97.06 75 ILE A C 1
ATOM 570 O O . ILE A 1 75 ? -6.843 -0.115 -3.695 1.00 97.06 75 ILE A O 1
ATOM 574 N N . THR A 1 76 ? -6.771 -0.304 -5.942 1.00 97.69 76 THR A N 1
ATOM 575 C CA . THR A 1 76 ? -8.227 -0.375 -6.145 1.00 97.69 76 THR A CA 1
ATOM 576 C C . THR A 1 76 ? -8.842 -1.537 -5.370 1.00 97.69 76 THR A C 1
ATOM 578 O O . THR A 1 76 ? -9.708 -1.318 -4.529 1.00 97.69 76 THR A O 1
ATOM 581 N N . THR A 1 77 ? -8.310 -2.751 -5.535 1.00 96.75 77 THR A N 1
ATOM 582 C CA . THR A 1 77 ? -8.826 -3.956 -4.864 1.00 96.75 77 THR A CA 1
ATOM 583 C C . THR A 1 77 ? -8.718 -3.864 -3.342 1.00 96.75 77 THR A C 1
ATOM 585 O O . THR A 1 77 ? -9.626 -4.292 -2.630 1.00 96.75 77 THR A O 1
ATOM 588 N N . THR A 1 78 ? -7.612 -3.321 -2.819 1.00 96.56 78 THR A N 1
ATOM 589 C CA . THR A 1 78 ? -7.425 -3.194 -1.365 1.00 96.56 78 THR A CA 1
ATOM 590 C C . THR A 1 78 ? -8.423 -2.209 -0.773 1.00 96.56 78 THR A C 1
ATOM 592 O O . THR A 1 78 ? -9.032 -2.512 0.251 1.00 96.56 78 THR A O 1
ATOM 595 N N . ILE A 1 79 ? -8.609 -1.053 -1.415 1.00 96.06 79 ILE A N 1
ATOM 596 C CA . ILE A 1 79 ? -9.547 -0.030 -0.947 1.00 96.06 79 ILE A CA 1
ATOM 597 C C . ILE A 1 79 ? -10.978 -0.543 -1.037 1.00 96.06 79 ILE A C 1
ATOM 599 O O . ILE A 1 79 ? -11.678 -0.495 -0.034 1.00 96.06 79 ILE A O 1
ATOM 603 N N . ASP A 1 80 ? -11.387 -1.113 -2.171 1.00 95.19 80 ASP A N 1
ATOM 604 C CA . ASP A 1 80 ? -12.749 -1.625 -2.340 1.00 95.19 80 ASP A CA 1
ATOM 605 C C . ASP A 1 80 ? -13.076 -2.696 -1.293 1.00 95.19 80 ASP A C 1
ATOM 607 O O . ASP A 1 80 ? -14.161 -2.697 -0.709 1.00 95.19 80 ASP A O 1
ATOM 611 N N . ARG A 1 81 ? -12.117 -3.57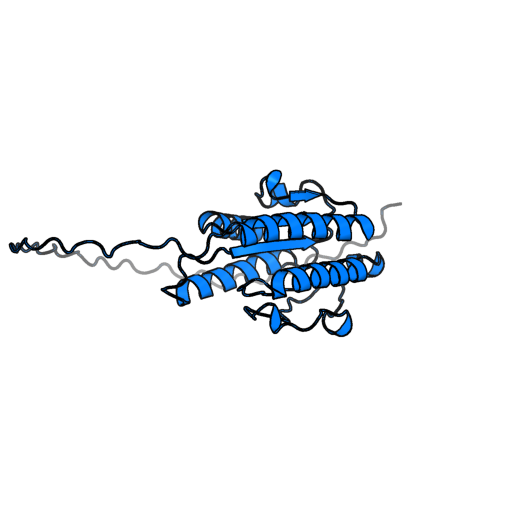9 -0.988 1.00 94.12 81 ARG A N 1
ATOM 612 C CA . ARG A 1 81 ? -12.286 -4.588 0.060 1.00 94.12 81 ARG A CA 1
ATOM 613 C C . ARG A 1 81 ? -12.388 -3.968 1.456 1.00 94.12 81 ARG A C 1
ATOM 615 O O . ARG A 1 81 ? -13.242 -4.384 2.235 1.00 94.12 81 ARG A O 1
ATOM 622 N N . LEU A 1 82 ? -11.551 -2.977 1.776 1.00 91.06 82 LEU A N 1
ATOM 623 C CA . LEU A 1 82 ? -11.634 -2.249 3.048 1.00 91.06 82 LEU A CA 1
ATOM 624 C C . LEU A 1 82 ? -12.967 -1.501 3.183 1.00 91.06 82 LEU A C 1
ATOM 626 O O . LEU A 1 82 ? -13.580 -1.555 4.245 1.00 91.06 82 LEU A O 1
ATOM 630 N N . GLU A 1 83 ? -13.439 -0.843 2.122 1.00 89.19 83 GLU A N 1
ATOM 631 C CA . GLU A 1 83 ? -14.717 -0.127 2.107 1.00 89.19 83 GLU A CA 1
ATOM 632 C C . GLU A 1 83 ? -15.897 -1.081 2.301 1.00 89.19 83 GLU A C 1
ATOM 634 O O . GLU A 1 83 ? -16.768 -0.814 3.128 1.00 89.19 83 GLU A O 1
ATOM 639 N N . GLN A 1 84 ? -15.918 -2.215 1.594 1.00 88.25 84 GLN A N 1
ATOM 640 C CA . GLN A 1 84 ? -16.958 -3.234 1.760 1.00 88.25 84 GLN A CA 1
ATOM 641 C C . GLN A 1 84 ? -17.029 -3.743 3.200 1.00 88.25 84 GLN A C 1
ATOM 643 O O . GLN A 1 84 ? -18.117 -3.882 3.753 1.00 88.25 84 GLN A O 1
ATOM 648 N N . GLU A 1 85 ? -15.881 -3.985 3.827 1.00 83.88 85 GLU A N 1
ATOM 649 C CA . GLU A 1 85 ? -15.824 -4.449 5.212 1.00 83.88 85 GLU A CA 1
ATOM 650 C C . GLU A 1 85 ? -16.207 -3.355 6.212 1.00 83.88 85 GLU A C 1
ATOM 652 O O . GLU A 1 85 ? -16.905 -3.640 7.184 1.00 83.88 85 GLU A O 1
ATOM 657 N N . PHE A 1 86 ? -15.813 -2.104 5.961 1.00 78.94 86 PHE A N 1
ATOM 658 C CA . PHE A 1 86 ? -16.208 -0.955 6.778 1.00 78.94 86 PHE A CA 1
ATOM 659 C C . PHE A 1 86 ? -17.723 -0.713 6.724 1.00 78.94 86 PHE A C 1
ATOM 661 O O . PHE A 1 86 ? -18.348 -0.406 7.736 1.00 78.94 86 PHE A O 1
ATOM 668 N N . LEU A 1 87 ? -18.335 -0.893 5.550 1.00 73.81 87 LEU A N 1
ATOM 669 C CA . LEU A 1 87 ? -19.788 -0.841 5.384 1.00 73.81 87 LEU A CA 1
ATOM 670 C C . LEU A 1 87 ? -20.474 -2.041 6.048 1.00 73.81 87 LEU A C 1
ATOM 672 O O . LEU A 1 87 ? -21.517 -1.880 6.677 1.00 73.81 87 LEU A O 1
ATOM 676 N N . ALA A 1 88 ? -19.893 -3.238 5.937 1.00 76.94 88 ALA A N 1
ATOM 677 C CA . ALA A 1 88 ? -20.460 -4.452 6.515 1.00 76.94 88 ALA A CA 1
ATOM 678 C C . ALA A 1 88 ? -20.429 -4.448 8.050 1.00 76.94 88 ALA A C 1
ATOM 680 O O . ALA A 1 88 ? -21.345 -4.989 8.673 1.00 76.94 88 ALA A O 1
ATOM 681 N N . SER A 1 89 ? -19.424 -3.824 8.670 1.00 71.00 89 SER A N 1
ATOM 682 C CA . SER A 1 89 ? -19.232 -3.890 10.120 1.00 71.00 89 SER A CA 1
ATOM 683 C C . SER A 1 89 ? -20.225 -3.057 10.939 1.00 71.00 89 SER A C 1
ATOM 685 O O . SER A 1 89 ? -20.268 -3.275 12.144 1.00 71.00 89 SER A O 1
ATOM 687 N N . HIS A 1 90 ? -21.030 -2.163 10.331 1.00 52.25 90 HIS A N 1
ATOM 688 C CA . HIS A 1 90 ? -22.132 -1.340 10.899 1.00 52.25 90 HIS A CA 1
ATOM 689 C C . HIS A 1 90 ? -21.887 -0.611 12.252 1.00 52.25 90 HIS A C 1
ATOM 691 O O . HIS A 1 90 ? -22.737 0.165 12.685 1.00 52.25 90 HIS A O 1
ATOM 697 N N . GLY A 1 91 ? -20.741 -0.800 12.912 1.00 52.84 91 GLY A N 1
ATOM 698 C CA . GLY A 1 91 ? -20.449 -0.354 14.276 1.00 52.84 91 GLY A CA 1
ATOM 699 C C . GLY A 1 91 ? -18.973 -0.036 14.546 1.00 52.84 91 GLY A C 1
ATOM 700 O O . GLY A 1 91 ? -18.673 0.572 15.568 1.00 52.84 91 GLY A O 1
ATOM 701 N N . GLU A 1 92 ? -18.051 -0.343 13.626 1.00 55.94 92 GLU A N 1
ATOM 702 C CA . GLU A 1 92 ? -16.652 0.127 13.682 1.00 55.94 92 GLU A CA 1
ATOM 703 C C . GLU A 1 92 ? -16.467 1.469 12.947 1.00 55.94 92 GLU A C 1
ATOM 705 O O . GLU A 1 92 ? -15.428 1.729 12.344 1.00 55.94 92 GLU A O 1
ATOM 710 N N . THR A 1 93 ? -17.460 2.364 12.991 1.00 57.66 93 THR A N 1
ATOM 711 C CA . THR A 1 93 ? -17.436 3.647 12.259 1.00 57.66 93 THR A CA 1
ATOM 712 C C . THR A 1 93 ? -16.331 4.616 12.703 1.00 57.66 93 THR A C 1
ATOM 714 O O . THR A 1 93 ? -16.202 5.686 12.119 1.00 57.66 93 THR A O 1
ATOM 717 N N . ASN A 1 94 ? -15.538 4.258 13.718 1.00 68.25 94 ASN A N 1
ATOM 718 C CA . ASN A 1 94 ? -14.447 5.069 14.265 1.00 68.25 94 ASN A CA 1
ATOM 719 C C . ASN A 1 94 ? -13.059 4.421 14.102 1.00 68.25 94 ASN A C 1
ATOM 721 O O . ASN A 1 94 ? -12.119 4.855 14.766 1.00 68.25 94 ASN A O 1
ATOM 725 N N . ALA A 1 95 ? -12.911 3.366 13.292 1.00 77.38 95 ALA A N 1
ATOM 726 C CA . ALA A 1 95 ? -11.595 2.771 13.071 1.00 77.38 95 ALA A CA 1
ATOM 727 C C . ALA A 1 95 ? -10.680 3.743 12.298 1.00 77.38 95 ALA A C 1
ATOM 729 O O . ALA A 1 95 ? -11.025 4.173 11.198 1.00 77.38 95 ALA A O 1
ATOM 730 N N . ASP A 1 96 ? -9.510 4.067 12.861 1.00 86.62 96 ASP A N 1
ATOM 731 C CA . ASP A 1 96 ? -8.451 4.795 12.151 1.00 86.62 96 ASP A CA 1
ATOM 732 C C . ASP A 1 96 ? -7.760 3.839 11.170 1.00 86.62 96 ASP A C 1
ATOM 734 O O . ASP A 1 96 ? -7.036 2.922 11.570 1.00 86.62 96 ASP A O 1
ATOM 738 N N . VAL A 1 97 ? -8.023 4.021 9.875 1.00 90.19 97 VAL A N 1
ATOM 739 C CA . VAL A 1 97 ? -7.454 3.187 8.813 1.00 90.19 97 VAL A CA 1
ATOM 740 C C . VAL A 1 97 ? -6.244 3.883 8.212 1.00 90.19 97 VAL A C 1
ATOM 742 O O . VAL A 1 97 ? -6.330 4.995 7.688 1.00 90.19 97 VAL A O 1
ATOM 745 N N . ARG A 1 98 ? -5.109 3.181 8.230 1.00 92.19 98 ARG A N 1
ATOM 746 C CA . ARG A 1 98 ? -3.840 3.653 7.674 1.00 92.19 98 ARG A CA 1
ATOM 747 C C . ARG A 1 98 ? -3.404 2.758 6.526 1.00 92.19 98 ARG A C 1
ATOM 749 O O . ARG A 1 98 ? -3.192 1.562 6.717 1.00 92.19 98 ARG A O 1
ATOM 756 N N . LEU A 1 99 ? -3.255 3.339 5.340 1.00 93.81 99 LEU A N 1
ATOM 757 C CA . LEU A 1 99 ? -2.800 2.651 4.140 1.00 93.81 99 LEU A CA 1
ATOM 758 C C . LEU A 1 99 ? -1.375 3.085 3.804 1.00 93.81 99 LEU A C 1
ATOM 760 O O . LEU A 1 99 ? -1.124 4.243 3.475 1.00 93.81 99 LEU A O 1
ATOM 764 N N . LEU A 1 100 ? -0.450 2.131 3.857 1.00 94.12 100 LEU A N 1
ATOM 765 C CA . LEU A 1 100 ? 0.950 2.346 3.528 1.00 94.12 100 LEU A CA 1
ATOM 766 C C . LEU A 1 100 ? 1.305 1.598 2.238 1.00 94.12 100 LEU A C 1
ATOM 768 O O . LEU A 1 100 ? 1.217 0.370 2.168 1.00 94.12 100 LEU A O 1
ATOM 772 N N . ILE A 1 101 ? 1.694 2.346 1.207 1.00 94.19 101 ILE A N 1
ATOM 773 C CA . ILE A 1 101 ? 1.989 1.815 -0.128 1.00 94.19 101 ILE A CA 1
ATOM 774 C C . ILE A 1 101 ? 3.483 1.970 -0.392 1.00 94.19 101 ILE A C 1
ATOM 776 O O . ILE A 1 101 ? 3.993 3.083 -0.370 1.00 94.19 101 ILE A O 1
ATOM 780 N N . PHE A 1 102 ? 4.169 0.863 -0.678 1.00 91.94 102 PHE A N 1
ATOM 781 C CA . PHE A 1 102 ? 5.569 0.852 -1.117 1.00 91.94 102 PHE A CA 1
ATOM 782 C C . PHE A 1 102 ? 5.669 0.299 -2.526 1.00 91.94 102 PHE A C 1
ATOM 784 O O . PHE A 1 102 ? 5.169 -0.805 -2.770 1.00 91.94 102 PHE A O 1
ATOM 791 N N . THR A 1 103 ? 6.339 1.037 -3.406 1.00 90.69 103 THR A N 1
ATOM 792 C CA . THR A 1 103 ? 6.598 0.650 -4.798 1.00 90.69 103 THR A CA 1
ATOM 793 C C . THR A 1 103 ? 7.869 1.308 -5.324 1.00 90.69 103 THR A C 1
ATOM 795 O O . THR A 1 103 ? 8.274 2.356 -4.828 1.00 90.69 103 THR A O 1
ATOM 798 N N . ASP A 1 104 ? 8.502 0.711 -6.334 1.00 85.00 104 ASP A N 1
ATOM 799 C CA . ASP A 1 104 ? 9.524 1.412 -7.121 1.00 85.00 104 ASP A CA 1
ATOM 800 C C . ASP A 1 104 ? 8.915 2.383 -8.146 1.00 85.00 104 ASP A C 1
ATOM 802 O O . ASP A 1 104 ? 9.636 3.192 -8.725 1.00 85.00 104 ASP A O 1
ATOM 806 N N . GLY A 1 105 ? 7.591 2.344 -8.318 1.00 80.81 105 GLY A N 1
ATOM 807 C CA . GLY A 1 105 ? 6.802 3.291 -9.088 1.00 80.81 105 GLY A CA 1
ATOM 808 C C . GLY A 1 105 ? 6.494 2.874 -10.524 1.00 80.81 105 GLY A C 1
ATOM 809 O O . GLY A 1 105 ? 5.966 3.690 -11.279 1.00 80.81 105 GLY A O 1
ATOM 810 N N . VAL A 1 106 ? 6.790 1.633 -10.920 1.00 84.75 106 VAL A N 1
ATOM 811 C CA . VAL A 1 106 ? 6.543 1.170 -12.293 1.00 84.75 106 VAL A CA 1
ATOM 812 C C . VAL A 1 106 ? 5.374 0.193 -12.331 1.00 84.75 106 VAL A C 1
ATOM 814 O O . VAL A 1 106 ? 5.541 -0.979 -12.020 1.00 84.75 106 VAL A O 1
ATOM 817 N N . ASP A 1 107 ? 4.197 0.637 -12.781 1.00 90.19 107 ASP A N 1
ATOM 818 C CA . ASP A 1 107 ? 3.090 -0.270 -13.109 1.00 90.19 107 ASP A CA 1
ATOM 819 C C . ASP A 1 107 ? 3.238 -0.813 -14.537 1.00 90.19 107 ASP A C 1
ATOM 821 O O . ASP A 1 107 ? 3.452 -0.056 -15.483 1.00 90.19 107 ASP A O 1
ATOM 825 N N . THR A 1 108 ? 3.150 -2.134 -14.705 1.00 92.00 108 THR A N 1
ATOM 826 C CA . THR A 1 108 ? 3.365 -2.785 -16.013 1.00 92.00 108 THR A CA 1
ATOM 827 C C . THR A 1 108 ? 2.284 -3.781 -16.399 1.00 92.00 108 THR A C 1
ATOM 829 O O . THR A 1 108 ? 2.272 -4.272 -17.531 1.00 92.00 108 THR A O 1
ATOM 832 N N . ARG A 1 109 ? 1.410 -4.149 -15.461 1.00 93.00 109 ARG A N 1
ATOM 833 C CA . ARG A 1 109 ? 0.476 -5.266 -15.625 1.00 93.00 109 ARG A CA 1
ATOM 834 C C . ARG A 1 109 ? -0.912 -4.978 -15.069 1.00 93.00 109 ARG A C 1
ATOM 836 O O . ARG A 1 109 ? -1.737 -5.892 -15.132 1.00 93.00 109 ARG A O 1
ATOM 843 N N . SER A 1 110 ? -1.176 -3.793 -14.511 1.00 95.12 110 SER A N 1
ATOM 844 C CA . SER A 1 110 ? -2.509 -3.529 -13.980 1.00 95.12 110 SER A CA 1
ATOM 845 C C . SER A 1 110 ? -3.563 -3.544 -15.080 1.00 95.12 110 SER A C 1
ATOM 847 O O . SER A 1 110 ? -3.343 -3.075 -16.197 1.00 95.12 110 SER A O 1
ATOM 849 N N . THR A 1 111 ? -4.723 -4.095 -14.743 1.00 96.44 111 THR A N 1
ATOM 850 C CA . THR A 1 111 ? -5.944 -3.943 -15.538 1.00 96.44 111 THR A CA 1
ATOM 851 C C . THR A 1 111 ? -6.643 -2.621 -15.237 1.00 96.44 111 THR A C 1
ATOM 853 O O . THR A 1 111 ? -7.196 -2.004 -16.145 1.00 96.44 111 THR A O 1
ATOM 856 N N . ALA A 1 112 ? -6.581 -2.176 -13.982 1.00 96.31 112 ALA A N 1
ATOM 857 C CA . ALA A 1 112 ? -6.985 -0.856 -13.542 1.00 96.31 112 ALA A CA 1
ATOM 858 C C . ALA A 1 112 ? -6.031 0.208 -14.090 1.00 96.31 112 ALA A C 1
ATOM 860 O O . ALA A 1 112 ? -4.819 0.007 -14.206 1.00 96.31 112 ALA A O 1
ATOM 861 N N . THR A 1 113 ? -6.589 1.370 -14.397 1.00 97.00 113 THR A N 1
ATOM 862 C CA . THR A 1 113 ? -5.832 2.540 -14.832 1.00 97.00 113 THR A CA 1
ATOM 863 C C . THR A 1 113 ? -5.356 3.365 -13.637 1.00 97.00 113 THR A C 1
ATOM 865 O O . THR A 1 113 ? -5.873 3.253 -12.523 1.00 97.00 113 THR A O 1
ATOM 868 N N . GLY A 1 114 ? -4.409 4.279 -13.873 1.00 95.88 114 GLY A N 1
ATOM 869 C CA . GLY A 1 114 ? -4.022 5.266 -12.859 1.00 95.88 114 GLY A CA 1
ATOM 870 C C . GLY A 1 114 ? -5.192 6.155 -12.413 1.00 95.88 114 GLY A C 1
ATOM 871 O O . GLY A 1 114 ? -5.241 6.568 -11.257 1.00 95.88 114 GLY A O 1
ATOM 872 N N . MET A 1 115 ? -6.176 6.397 -13.292 1.00 97.94 115 MET A N 1
ATOM 873 C CA . MET A 1 115 ? -7.398 7.124 -12.935 1.00 97.94 115 MET A CA 1
ATOM 874 C C . MET A 1 115 ? -8.264 6.321 -11.959 1.00 97.94 115 MET A C 1
ATOM 876 O O . MET A 1 115 ? -8.755 6.886 -10.986 1.00 97.94 115 MET A O 1
ATOM 880 N N . ASP A 1 116 ? -8.404 5.010 -12.166 1.00 98.19 116 ASP A N 1
ATOM 881 C CA . ASP A 1 116 ? -9.160 4.142 -11.254 1.00 98.19 116 ASP A CA 1
ATOM 882 C C . ASP A 1 116 ? -8.514 4.113 -9.864 1.00 98.19 116 ASP A C 1
ATOM 884 O O . ASP A 1 116 ? -9.197 4.279 -8.852 1.00 98.19 116 ASP A O 1
ATOM 888 N N . ALA A 1 117 ? -7.183 3.986 -9.815 1.00 97.69 117 ALA A N 1
ATOM 889 C CA . ALA A 1 117 ? -6.423 4.056 -8.569 1.00 97.69 117 ALA A CA 1
ATOM 890 C C . ALA A 1 117 ? -6.587 5.415 -7.873 1.00 97.69 117 ALA A C 1
ATOM 892 O O . ALA A 1 117 ? -6.836 5.457 -6.669 1.00 97.69 117 ALA A O 1
ATOM 893 N N . ARG A 1 118 ? -6.519 6.524 -8.620 1.00 98.06 118 ARG A N 1
ATOM 894 C CA . ARG A 1 118 ? -6.763 7.874 -8.093 1.00 98.06 118 ARG A CA 1
ATOM 895 C C . ARG A 1 118 ? -8.169 8.026 -7.515 1.00 98.06 118 ARG A C 1
ATOM 897 O O . ARG A 1 118 ? -8.320 8.576 -6.428 1.00 98.06 118 ARG A O 1
ATOM 904 N N . LEU A 1 119 ? -9.195 7.537 -8.213 1.00 98.06 119 LEU A N 1
ATOM 905 C CA . LEU A 1 119 ? -10.575 7.580 -7.724 1.00 98.06 119 LEU A CA 1
ATOM 906 C C . LEU A 1 119 ? -10.742 6.747 -6.449 1.00 98.06 119 LEU A C 1
ATOM 908 O O . LEU A 1 119 ? -11.419 7.192 -5.526 1.00 98.06 119 LEU A O 1
ATOM 912 N N . ALA A 1 120 ? -10.119 5.568 -6.374 1.00 97.94 120 ALA A N 1
ATOM 913 C CA . ALA A 1 120 ? -10.137 4.745 -5.167 1.00 97.94 120 ALA A CA 1
ATOM 914 C C . ALA A 1 120 ? -9.451 5.450 -3.984 1.00 97.94 120 ALA A C 1
ATOM 916 O O . ALA A 1 120 ? -10.025 5.527 -2.900 1.00 97.94 120 ALA A O 1
ATOM 917 N N . LEU A 1 121 ? -8.265 6.033 -4.195 1.00 97.38 121 LEU A N 1
ATOM 918 C CA . LEU A 1 121 ? -7.557 6.804 -3.166 1.00 97.38 121 LEU A CA 1
ATOM 919 C C . LEU A 1 121 ? -8.376 8.013 -2.694 1.00 97.38 121 LEU A C 1
ATOM 921 O O . LEU A 1 121 ? -8.462 8.244 -1.491 1.00 97.38 121 LEU A O 1
ATOM 925 N N . GLY A 1 122 ? -9.027 8.730 -3.615 1.00 97.12 122 GLY A N 1
ATOM 926 C CA . GLY A 1 122 ? -9.917 9.844 -3.283 1.00 97.12 122 GLY A CA 1
ATOM 927 C C . GLY A 1 122 ? -11.070 9.418 -2.370 1.00 97.12 122 GLY A C 1
ATOM 928 O O . GLY A 1 122 ? -11.268 10.029 -1.321 1.00 97.12 122 GLY A O 1
ATOM 929 N N . ARG A 1 123 ? -11.763 8.315 -2.697 1.00 95.56 123 ARG A N 1
ATOM 930 C CA . ARG A 1 123 ? -12.820 7.758 -1.831 1.00 95.56 123 ARG A CA 1
ATOM 931 C C . ARG A 1 123 ? -12.291 7.385 -0.446 1.00 95.56 123 ARG A C 1
ATOM 933 O O . ARG A 1 123 ? -12.887 7.756 0.562 1.00 95.56 123 ARG A O 1
ATOM 940 N N . ALA A 1 124 ? -11.140 6.718 -0.383 1.00 94.44 124 ALA A N 1
ATOM 941 C CA . ALA A 1 124 ? -10.501 6.370 0.883 1.00 94.44 124 ALA A CA 1
ATOM 942 C C . ALA A 1 124 ? -10.190 7.618 1.735 1.00 94.44 124 ALA A C 1
ATOM 944 O O . ALA A 1 124 ? -10.449 7.626 2.939 1.00 94.44 124 ALA A O 1
ATOM 945 N N . GLN A 1 125 ? -9.695 8.700 1.126 1.00 94.38 125 GLN A N 1
ATOM 946 C CA . GLN A 1 125 ? -9.443 9.967 1.826 1.00 94.38 125 GLN A CA 1
ATOM 947 C C . GLN A 1 125 ? -10.733 10.629 2.323 1.00 94.38 125 GLN A C 1
ATOM 949 O O . GLN A 1 125 ? -10.763 11.120 3.449 1.00 94.38 125 GLN A O 1
ATOM 954 N N . GLU A 1 126 ? -11.806 10.610 1.529 1.00 92.94 126 GLU A N 1
ATOM 955 C CA . GLU A 1 126 ? -13.130 11.104 1.940 1.00 92.94 126 GLU A CA 1
ATOM 956 C C . GLU A 1 126 ? -13.700 10.316 3.130 1.00 92.94 126 GLU A C 1
ATOM 958 O O . GLU A 1 126 ? -14.414 10.874 3.964 1.00 92.94 126 GLU A O 1
ATOM 963 N N . ARG A 1 127 ? -13.336 9.034 3.257 1.00 89.31 127 ARG A N 1
ATOM 964 C CA . ARG A 1 127 ? -13.642 8.182 4.420 1.00 89.31 127 ARG A CA 1
ATOM 965 C C . ARG A 1 127 ? -12.730 8.426 5.625 1.00 89.31 127 ARG A C 1
ATOM 967 O O . ARG A 1 127 ? -12.950 7.823 6.671 1.00 89.31 127 ARG A O 1
ATOM 974 N N . GLY A 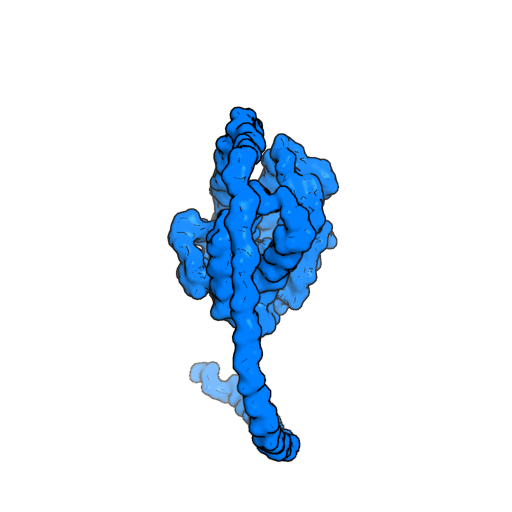1 128 ? -11.731 9.296 5.499 1.00 90.56 128 GLY A N 1
ATOM 975 C CA . GLY A 1 128 ? -10.784 9.618 6.563 1.00 90.56 128 GLY A CA 1
ATOM 976 C C . GLY A 1 128 ? -9.580 8.681 6.643 1.00 90.56 128 GLY A C 1
ATOM 977 O O . GLY A 1 128 ? -8.881 8.698 7.654 1.00 90.56 128 GLY A O 1
ATOM 978 N N . PHE A 1 129 ? -9.309 7.869 5.614 1.00 92.00 129 PHE A N 1
ATOM 979 C CA . PHE A 1 129 ? -8.141 6.990 5.629 1.00 92.00 129 PHE A CA 1
ATOM 980 C C . PHE A 1 129 ? -6.866 7.827 5.515 1.00 92.00 129 PHE A C 1
ATOM 982 O O . PHE A 1 129 ? -6.726 8.684 4.636 1.00 92.00 129 PHE A O 1
ATOM 989 N N . SER A 1 130 ? -5.900 7.533 6.379 1.00 92.69 130 SER A N 1
ATOM 990 C CA . SER A 1 130 ? -4.568 8.120 6.301 1.00 92.69 130 SER A CA 1
ATOM 991 C C . SER A 1 130 ? -3.727 7.322 5.315 1.00 92.69 130 SER A C 1
ATOM 993 O O . SER A 1 130 ? -3.475 6.137 5.518 1.00 92.69 130 SER A O 1
ATOM 995 N N . ILE A 1 131 ? -3.288 7.964 4.237 1.00 94.69 131 ILE A N 1
ATOM 996 C CA . ILE A 1 131 ? -2.518 7.313 3.173 1.00 94.69 131 ILE A CA 1
ATOM 997 C C . ILE A 1 131 ? -1.094 7.856 3.184 1.00 94.69 131 ILE A C 1
ATOM 999 O O . ILE A 1 131 ? -0.909 9.073 3.109 1.00 94.69 131 ILE A O 1
ATOM 1003 N N . THR A 1 132 ? -0.119 6.951 3.227 1.00 94.69 132 THR A N 1
ATOM 1004 C CA . THR A 1 132 ? 1.303 7.246 3.040 1.00 94.69 132 THR A CA 1
ATOM 1005 C C . THR A 1 132 ? 1.817 6.446 1.847 1.00 94.69 132 THR A C 1
ATOM 1007 O O . THR A 1 132 ? 1.709 5.220 1.801 1.00 94.69 132 THR A O 1
ATOM 1010 N N . PHE A 1 133 ? 2.381 7.147 0.871 1.00 94.62 133 PHE A N 1
ATOM 1011 C CA . PHE A 1 133 ? 2.905 6.581 -0.363 1.00 94.62 133 PHE A CA 1
ATOM 1012 C C . PHE A 1 133 ? 4.421 6.732 -0.392 1.00 94.62 133 PHE A C 1
ATOM 1014 O O . PHE A 1 133 ? 4.948 7.843 -0.394 1.00 94.62 133 PHE A O 1
ATOM 1021 N N . VAL A 1 134 ? 5.130 5.613 -0.412 1.00 92.62 134 VAL A N 1
ATOM 1022 C CA . VAL A 1 134 ? 6.588 5.562 -0.427 1.00 92.62 134 VAL A CA 1
ATOM 1023 C C . VAL A 1 134 ? 7.040 5.038 -1.782 1.00 92.62 134 VAL A C 1
ATOM 1025 O O . VAL A 1 134 ? 6.689 3.923 -2.176 1.00 92.62 134 VAL A O 1
ATOM 1028 N N . SER A 1 135 ? 7.797 5.857 -2.507 1.00 91.06 135 SER A N 1
ATOM 1029 C CA . SER A 1 135 ? 8.182 5.561 -3.886 1.00 91.06 135 SER A CA 1
ATOM 1030 C C . SER A 1 135 ? 9.540 6.133 -4.246 1.00 91.06 135 SER A C 1
ATOM 1032 O O . SER A 1 135 ? 9.948 7.166 -3.719 1.00 91.06 135 SER A O 1
ATOM 1034 N N . SER A 1 136 ? 10.220 5.487 -5.190 1.00 87.62 136 SER A N 1
ATOM 1035 C CA . SER A 1 136 ? 11.423 6.034 -5.819 1.00 87.62 136 SER A CA 1
ATOM 1036 C C . SER A 1 136 ? 11.174 6.922 -7.031 1.00 87.62 136 SER A C 1
ATOM 1038 O O . SER A 1 136 ? 12.114 7.538 -7.528 1.00 87.62 136 SER A O 1
ATOM 1040 N N . VAL A 1 137 ? 9.931 7.011 -7.506 1.00 89.62 137 VAL A N 1
ATOM 1041 C CA . VAL A 1 137 ? 9.551 7.841 -8.657 1.00 89.62 137 VAL A CA 1
ATOM 1042 C C . VAL A 1 137 ? 8.913 9.141 -8.163 1.00 89.62 137 VAL A C 1
ATOM 1044 O O . VAL A 1 137 ? 7.801 9.106 -7.619 1.00 89.62 137 VAL A O 1
ATOM 1047 N N . PRO A 1 138 ? 9.576 10.299 -8.357 1.00 88.31 138 PRO A N 1
ATOM 1048 C CA . PRO A 1 138 ? 8.970 11.598 -8.097 1.00 88.31 138 PRO A CA 1
ATOM 1049 C C . PRO A 1 138 ? 7.709 11.794 -8.947 1.00 88.31 138 PRO A C 1
ATOM 1051 O O . PRO A 1 138 ? 7.666 11.389 -10.104 1.00 88.31 138 PRO A O 1
ATOM 1054 N N . GLY A 1 139 ? 6.683 12.432 -8.386 1.00 90.75 139 GLY A N 1
ATOM 1055 C CA . GLY A 1 139 ? 5.456 12.781 -9.115 1.00 90.75 139 GLY A CA 1
ATOM 1056 C C . GLY A 1 139 ? 4.387 11.686 -9.172 1.00 90.75 139 GLY A C 1
ATOM 1057 O O . GLY A 1 139 ? 3.211 12.031 -9.173 1.00 90.75 139 GLY A O 1
ATOM 1058 N N . LEU A 1 140 ? 4.739 10.397 -9.073 1.00 93.06 140 LEU A N 1
ATOM 1059 C CA . LEU A 1 140 ? 3.756 9.303 -9.165 1.00 93.06 140 LEU A CA 1
ATOM 1060 C C . LEU A 1 140 ? 2.605 9.435 -8.152 1.00 93.06 140 LEU A C 1
ATOM 1062 O O . LEU A 1 140 ? 1.439 9.260 -8.494 1.00 93.06 140 LEU A O 1
ATOM 1066 N N . ALA A 1 141 ? 2.918 9.765 -6.898 1.00 93.81 141 ALA A N 1
ATOM 1067 C CA . ALA A 1 141 ? 1.896 9.965 -5.872 1.00 93.81 141 ALA A CA 1
ATOM 1068 C C . ALA A 1 141 ? 0.990 11.173 -6.178 1.00 93.81 141 ALA A C 1
ATOM 1070 O O . ALA A 1 141 ? -0.218 11.110 -5.963 1.00 93.81 141 ALA A O 1
ATOM 1071 N N . SER A 1 142 ? 1.563 12.248 -6.733 1.00 95.62 142 SER A N 1
ATOM 1072 C CA . SER A 1 142 ? 0.819 13.438 -7.163 1.00 95.62 142 SER A CA 1
ATOM 1073 C C . SER A 1 142 ? -0.122 13.116 -8.326 1.00 95.62 142 SER A C 1
ATOM 1075 O O . SER A 1 142 ? -1.270 13.561 -8.327 1.00 95.62 142 SER A O 1
ATOM 1077 N N . ASP A 1 143 ? 0.320 12.302 -9.287 1.00 95.88 143 ASP A N 1
ATOM 1078 C CA . ASP A 1 143 ? -0.514 11.841 -10.405 1.00 95.88 143 ASP A CA 1
ATOM 1079 C C . ASP A 1 143 ? -1.717 11.022 -9.912 1.00 95.88 143 ASP A C 1
ATOM 1081 O O . ASP A 1 143 ? -2.828 11.136 -10.443 1.00 95.88 143 ASP A O 1
ATOM 1085 N N . LEU A 1 144 ? -1.512 10.270 -8.827 1.00 96.56 144 LEU A N 1
ATOM 1086 C CA . LEU A 1 144 ? -2.543 9.534 -8.095 1.00 96.56 144 LEU A CA 1
ATOM 1087 C C . LEU A 1 144 ? -3.397 10.412 -7.161 1.00 96.56 144 LEU A C 1
ATOM 1089 O O . LEU A 1 144 ? -4.294 9.897 -6.498 1.00 96.56 144 LEU A O 1
ATOM 1093 N N . GLY A 1 145 ? -3.171 11.728 -7.128 1.00 96.31 145 GLY A N 1
ATOM 1094 C CA . GLY A 1 145 ? -3.964 12.686 -6.353 1.00 96.31 145 GLY A CA 1
ATOM 1095 C C . GLY A 1 145 ? -3.563 12.829 -4.883 1.00 96.31 145 GLY A C 1
ATOM 1096 O O . GLY A 1 145 ? -4.299 13.452 -4.119 1.00 96.31 145 GLY A O 1
ATOM 1097 N N . LEU A 1 146 ? -2.416 12.284 -4.470 1.00 96.19 146 LEU A N 1
ATOM 1098 C CA . LEU A 1 146 ? -1.920 12.405 -3.100 1.00 96.19 146 LEU A CA 1
ATOM 1099 C C . LEU A 1 146 ? -1.129 13.702 -2.909 1.00 96.19 146 LEU A C 1
ATOM 1101 O O . LEU A 1 146 ? -0.366 14.129 -3.776 1.00 96.19 146 LEU A O 1
ATOM 1105 N N . ALA A 1 147 ? -1.290 14.324 -1.740 1.00 94.38 147 ALA A N 1
ATOM 1106 C CA . ALA A 1 147 ? -0.539 15.522 -1.387 1.00 94.38 147 ALA A CA 1
ATOM 1107 C C . ALA A 1 147 ? 0.937 15.195 -1.092 1.00 94.38 147 ALA A C 1
ATOM 1109 O O . ALA A 1 147 ? 1.275 14.092 -0.661 1.00 94.38 147 ALA A O 1
ATOM 1110 N N . GLU A 1 148 ? 1.818 16.189 -1.217 1.00 91.38 148 GLU A N 1
ATOM 1111 C CA . GLU A 1 148 ? 3.253 16.029 -0.933 1.00 91.38 148 GLU A CA 1
ATOM 1112 C C . GLU A 1 148 ? 3.514 15.494 0.485 1.00 91.38 148 GLU A C 1
ATOM 1114 O O . GLU A 1 148 ? 4.298 14.571 0.666 1.00 91.38 148 GLU A O 1
ATOM 1119 N N . ARG A 1 149 ? 2.759 15.968 1.488 1.00 90.75 149 ARG A N 1
ATOM 1120 C CA . ARG A 1 149 ? 2.849 15.485 2.883 1.00 90.75 149 ARG A CA 1
ATOM 1121 C C . ARG A 1 149 ? 2.502 14.001 3.078 1.00 90.75 149 ARG A C 1
ATOM 1123 O O . ARG A 1 149 ? 2.763 13.450 4.141 1.00 90.75 149 ARG A O 1
ATOM 1130 N N . GLN A 1 150 ? 1.847 13.386 2.096 1.00 91.94 150 GLN A N 1
ATOM 1131 C CA . GLN A 1 150 ? 1.477 11.968 2.086 1.00 91.94 150 GLN A CA 1
ATOM 1132 C C . GLN A 1 150 ? 2.483 11.129 1.297 1.00 91.94 150 GLN A C 1
ATOM 1134 O O . 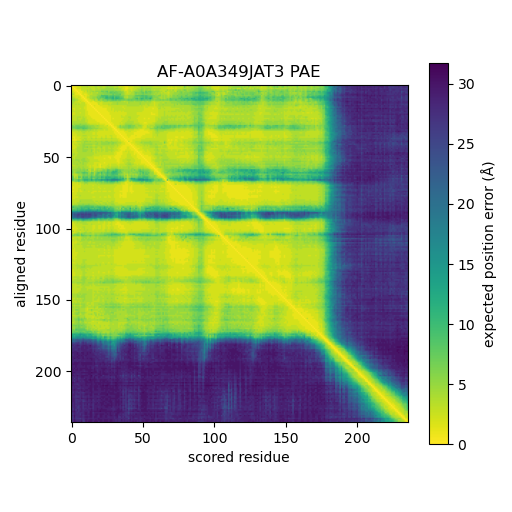GLN A 1 150 ? 2.297 9.925 1.151 1.00 91.94 150 GLN A O 1
ATOM 1139 N N . THR A 1 151 ? 3.527 11.758 0.760 1.00 93.12 151 THR A N 1
ATOM 1140 C CA . THR A 1 151 ? 4.482 11.131 -0.142 1.00 93.12 151 THR A CA 1
ATOM 1141 C C . THR A 1 151 ? 5.869 11.157 0.476 1.00 93.12 151 THR A C 1
ATOM 1143 O O . THR A 1 151 ? 6.370 12.202 0.881 1.00 93.12 151 THR A O 1
ATOM 1146 N N . LEU A 1 152 ? 6.524 10.002 0.504 1.00 91.81 152 LEU A N 1
ATOM 1147 C CA . LEU A 1 152 ? 7.932 9.877 0.843 1.00 91.81 152 LEU A CA 1
ATOM 1148 C C . LEU A 1 152 ? 8.677 9.425 -0.408 1.00 91.81 152 LEU A C 1
ATOM 1150 O O . LEU A 1 152 ? 8.643 8.252 -0.783 1.00 91.81 152 LEU A O 1
ATOM 1154 N N . VAL A 1 153 ? 9.336 10.378 -1.066 1.00 91.00 153 VAL A N 1
ATOM 1155 C CA . VAL A 1 153 ? 10.230 10.070 -2.182 1.00 91.00 153 VAL A CA 1
ATOM 1156 C C . VAL A 1 153 ? 11.555 9.578 -1.611 1.00 91.00 153 VAL A C 1
ATOM 1158 O O . VAL A 1 153 ? 12.205 10.289 -0.842 1.00 91.00 153 VAL A O 1
ATOM 1161 N N . ILE A 1 154 ? 11.945 8.360 -1.973 1.00 89.31 154 ILE A N 1
ATOM 1162 C CA . ILE A 1 154 ? 13.158 7.709 -1.474 1.00 89.31 154 ILE A CA 1
ATOM 1163 C C . ILE A 1 154 ? 14.081 7.301 -2.622 1.00 89.31 154 ILE A C 1
ATOM 1165 O O . ILE A 1 154 ? 13.614 6.975 -3.708 1.00 89.31 154 ILE A O 1
ATOM 1169 N N . PRO A 1 155 ? 15.404 7.263 -2.421 1.00 87.44 155 PRO A N 1
ATOM 1170 C CA . PRO A 1 155 ? 16.284 6.595 -3.370 1.00 87.44 155 PRO A CA 1
ATOM 1171 C C . PRO A 1 155 ? 15.884 5.120 -3.529 1.00 87.44 155 PRO A C 1
ATOM 1173 O O . PRO A 1 155 ? 15.567 4.461 -2.538 1.00 87.44 155 PRO A O 1
ATOM 1176 N N . ALA A 1 156 ? 15.961 4.580 -4.750 1.00 83.88 156 ALA A N 1
ATOM 1177 C CA . ALA A 1 156 ? 15.780 3.149 -5.031 1.00 83.88 156 ALA A CA 1
ATOM 1178 C C . ALA A 1 156 ? 16.997 2.321 -4.561 1.00 83.88 156 ALA A C 1
ATOM 1180 O O . ALA A 1 156 ? 17.659 1.642 -5.344 1.00 83.88 156 ALA A O 1
ATOM 1181 N N . THR A 1 157 ? 17.343 2.432 -3.280 1.00 85.06 157 THR A N 1
ATOM 1182 C CA . THR A 1 157 ? 18.449 1.724 -2.623 1.00 85.06 157 THR A CA 1
ATOM 1183 C C . THR A 1 157 ? 17.938 1.049 -1.353 1.00 85.06 157 THR A C 1
ATOM 1185 O O . THR A 1 157 ? 16.938 1.483 -0.781 1.00 85.06 157 THR A O 1
ATOM 1188 N N . ASN A 1 158 ? 18.627 0.006 -0.873 1.00 80.44 158 ASN A N 1
ATOM 1189 C CA . ASN A 1 158 ? 18.245 -0.675 0.374 1.00 80.44 158 ASN A CA 1
ATOM 1190 C C . ASN A 1 158 ? 18.138 0.311 1.543 1.00 80.44 158 ASN A C 1
ATOM 1192 O O . ASN A 1 158 ? 17.159 0.283 2.284 1.00 80.44 158 ASN A O 1
ATOM 1196 N N . GLN A 1 159 ? 19.104 1.230 1.649 1.00 83.88 159 GLN A N 1
ATOM 1197 C CA . GLN A 1 159 ? 19.088 2.279 2.666 1.00 83.88 159 GLN A CA 1
ATOM 1198 C C . GLN A 1 159 ? 17.896 3.225 2.489 1.00 83.88 159 GLN A C 1
ATOM 1200 O O . GLN A 1 159 ? 17.211 3.522 3.460 1.00 83.88 159 GLN A O 1
ATOM 1205 N N . GLY A 1 160 ? 17.608 3.665 1.258 1.00 85.31 160 GLY A N 1
ATOM 1206 C CA . GLY A 1 160 ? 16.464 4.535 0.978 1.00 85.31 160 GLY A CA 1
ATOM 1207 C C . GLY A 1 160 ? 15.133 3.892 1.368 1.00 85.31 160 GLY A C 1
ATOM 1208 O O . GLY A 1 160 ? 14.266 4.557 1.931 1.00 85.31 160 GLY A O 1
ATOM 1209 N N . ILE A 1 161 ? 14.996 2.584 1.145 1.00 82.06 161 ILE A N 1
ATOM 1210 C CA . ILE A 1 161 ? 13.826 1.805 1.560 1.00 82.06 161 ILE A CA 1
ATOM 1211 C C . ILE A 1 161 ? 13.719 1.700 3.074 1.00 82.06 161 ILE A C 1
ATOM 1213 O O . ILE A 1 161 ? 12.651 1.987 3.615 1.00 82.06 161 ILE A O 1
ATOM 1217 N N . GLN A 1 162 ? 14.800 1.310 3.749 1.00 81.44 162 GLN A N 1
ATOM 1218 C CA . GLN A 1 162 ? 14.821 1.210 5.208 1.00 81.44 162 GLN A CA 1
ATOM 1219 C C . GLN A 1 162 ? 14.502 2.569 5.849 1.00 81.44 162 GLN A C 1
ATOM 1221 O O . GLN A 1 162 ? 13.652 2.648 6.732 1.00 81.44 162 GLN A O 1
ATOM 1226 N N . ASP A 1 163 ? 15.086 3.658 5.343 1.00 85.94 163 ASP A N 1
ATOM 1227 C CA . ASP A 1 163 ? 14.810 5.019 5.810 1.00 85.94 163 ASP A CA 1
ATOM 1228 C C . ASP A 1 163 ? 13.355 5.434 5.544 1.00 85.94 163 ASP A C 1
ATOM 1230 O O . ASP A 1 163 ? 12.712 6.036 6.409 1.00 85.94 163 ASP A O 1
ATOM 1234 N N . GLY A 1 164 ? 12.820 5.105 4.364 1.00 85.06 164 GLY A N 1
ATOM 1235 C CA . GLY A 1 164 ? 11.430 5.361 3.988 1.00 85.06 164 GLY A CA 1
ATOM 1236 C C . GLY A 1 164 ? 10.442 4.654 4.906 1.00 85.06 164 GLY A C 1
ATOM 1237 O O . GLY A 1 164 ? 9.523 5.285 5.431 1.00 85.06 164 GLY A O 1
ATOM 1238 N N . PHE A 1 165 ? 10.669 3.365 5.160 1.00 82.12 165 PHE A N 1
ATOM 1239 C CA . PHE A 1 165 ? 9.894 2.593 6.124 1.00 82.12 165 PHE A CA 1
ATOM 1240 C C . PHE A 1 165 ? 10.024 3.143 7.530 1.00 82.12 165 PHE A C 1
ATOM 1242 O O . PHE A 1 165 ? 9.010 3.340 8.181 1.00 82.12 165 PHE A O 1
ATOM 1249 N N . LYS A 1 166 ? 11.236 3.435 8.001 1.00 84.44 166 LYS A N 1
ATOM 1250 C CA . LYS A 1 166 ? 11.445 3.987 9.338 1.00 84.44 166 LYS A CA 1
ATOM 1251 C C . LYS A 1 166 ? 10.653 5.277 9.534 1.00 84.44 166 LYS A C 1
ATOM 1253 O O . LYS A 1 166 ? 9.980 5.426 10.550 1.00 84.44 166 LYS A O 1
ATOM 1258 N N . ARG A 1 167 ? 10.666 6.181 8.549 1.00 87.50 167 ARG A N 1
ATOM 1259 C CA . ARG A 1 167 ? 9.871 7.420 8.577 1.00 87.50 167 ARG A CA 1
ATOM 1260 C C . ARG A 1 167 ? 8.368 7.141 8.551 1.00 87.50 167 ARG A C 1
ATOM 1262 O O . ARG A 1 167 ? 7.643 7.717 9.356 1.00 87.50 167 ARG A O 1
ATOM 1269 N N . ALA A 1 168 ? 7.906 6.240 7.683 1.00 85.81 168 ALA A N 1
ATOM 1270 C CA . ALA A 1 168 ? 6.497 5.853 7.618 1.00 85.81 168 ALA A CA 1
ATOM 1271 C C . ALA A 1 168 ? 6.018 5.194 8.925 1.00 85.81 168 ALA A C 1
ATOM 1273 O O . ALA A 1 168 ? 4.970 5.557 9.452 1.00 85.81 168 ALA A O 1
ATOM 1274 N N . THR A 1 169 ? 6.810 4.285 9.493 1.00 82.50 169 THR A N 1
ATOM 1275 C CA . THR A 1 169 ? 6.568 3.640 10.787 1.00 82.50 169 THR A CA 1
ATOM 1276 C C . THR A 1 169 ? 6.536 4.667 11.903 1.00 82.50 169 THR A C 1
ATOM 1278 O O . THR A 1 169 ? 5.624 4.630 12.718 1.00 82.50 169 THR A O 1
ATOM 1281 N N . GLN A 1 170 ? 7.478 5.613 11.947 1.00 84.19 170 GLN A N 1
ATOM 1282 C CA . GLN A 1 170 ? 7.466 6.701 12.929 1.00 84.19 170 GLN A CA 1
ATOM 1283 C C . GLN A 1 170 ? 6.202 7.555 12.810 1.00 84.19 170 GLN A C 1
ATOM 1285 O O . GLN A 1 170 ? 5.595 7.866 13.828 1.00 84.19 170 GLN A O 1
ATOM 1290 N N . GLN A 1 171 ? 5.771 7.883 11.591 1.00 83.50 171 GLN A N 1
ATOM 1291 C CA . GLN A 1 171 ? 4.534 8.628 11.359 1.00 83.50 171 GLN A CA 1
ATOM 1292 C C . GLN A 1 171 ? 3.308 7.835 11.836 1.00 83.50 171 GLN A C 1
ATOM 1294 O O . GLN A 1 171 ? 2.471 8.364 12.558 1.00 83.50 171 GLN A O 1
ATOM 1299 N N . ILE A 1 172 ? 3.229 6.543 11.503 1.00 82.12 172 ILE A N 1
ATOM 1300 C CA . ILE A 1 172 ? 2.123 5.672 11.915 1.00 82.12 172 ILE A CA 1
ATOM 1301 C C . ILE A 1 172 ? 2.100 5.475 13.434 1.00 82.12 172 ILE A C 1
ATOM 1303 O O . ILE A 1 172 ? 1.062 5.639 14.065 1.00 82.12 172 ILE A O 1
ATOM 1307 N N . THR A 1 173 ? 3.240 5.146 14.035 1.00 76.94 173 THR A N 1
ATOM 1308 C CA . THR A 1 173 ? 3.344 4.842 15.468 1.00 76.94 173 THR A CA 1
ATOM 1309 C C . THR A 1 173 ? 3.184 6.082 16.339 1.00 76.94 173 THR A C 1
ATOM 1311 O O . THR A 1 173 ? 2.509 5.998 17.359 1.00 76.94 173 THR A O 1
ATOM 1314 N N . ALA A 1 174 ? 3.732 7.238 15.946 1.00 74.69 174 ALA A N 1
ATOM 1315 C CA . ALA A 1 174 ? 3.566 8.481 16.701 1.00 74.69 174 ALA A CA 1
ATOM 1316 C C . ALA A 1 174 ? 2.093 8.874 16.828 1.00 74.69 174 ALA A C 1
ATOM 1318 O O . ALA A 1 174 ? 1.683 9.381 17.870 1.00 74.69 174 ALA A O 1
ATOM 1319 N N . ASP A 1 175 ? 1.297 8.611 15.799 1.00 69.75 175 ASP A N 1
ATOM 1320 C CA . ASP A 1 175 ? -0.125 8.907 15.839 1.00 69.75 175 ASP A CA 1
ATOM 1321 C C . ASP A 1 175 ? -0.932 7.816 16.563 1.00 69.75 175 ASP A C 1
ATOM 1323 O O . ASP A 1 175 ? -1.864 8.147 17.290 1.00 69.75 175 ASP A O 1
ATOM 1327 N N . LEU A 1 176 ? -0.557 6.534 16.433 1.00 68.62 176 LEU A N 1
ATOM 1328 C CA . LEU A 1 176 ? -1.200 5.432 17.167 1.00 68.62 176 LEU A CA 1
ATOM 1329 C C . LEU A 1 176 ? -0.973 5.538 18.684 1.00 68.62 176 LEU A C 1
ATOM 1331 O O . LEU A 1 176 ? -1.890 5.286 19.457 1.00 68.62 176 LEU A O 1
ATOM 1335 N N . VAL A 1 177 ? 0.221 5.957 19.119 1.00 60.94 177 VAL A N 1
ATOM 1336 C CA . VAL A 1 177 ? 0.551 6.190 20.541 1.00 60.94 177 VAL A CA 1
ATOM 1337 C C . VAL A 1 177 ? -0.137 7.450 21.084 1.00 60.94 177 VAL A C 1
ATOM 1339 O O . VAL A 1 177 ? -0.336 7.581 22.289 1.00 60.94 177 VAL A O 1
ATOM 1342 N N . ARG A 1 178 ? -0.525 8.385 20.209 1.00 55.59 178 ARG A N 1
ATOM 1343 C CA . ARG A 1 178 ? -1.259 9.603 20.579 1.00 55.59 178 ARG A CA 1
ATOM 1344 C C . ARG A 1 178 ? -2.765 9.412 20.682 1.00 55.59 178 ARG A C 1
ATOM 1346 O O . ARG A 1 178 ? -3.430 10.384 21.026 1.00 55.59 178 ARG A O 1
ATOM 1353 N N . LEU A 1 179 ? -3.307 8.226 20.405 1.00 47.31 179 LEU A N 1
ATOM 1354 C CA . LEU A 1 179 ? -4.709 7.939 20.688 1.00 47.31 179 LEU A CA 1
ATOM 1355 C C . LEU A 1 179 ? -4.859 7.830 22.213 1.00 47.31 179 LEU A C 1
ATOM 1357 O O . LEU A 1 179 ? -4.381 6.852 22.787 1.00 47.31 179 LEU A O 1
ATOM 1361 N N . PRO A 1 180 ? -5.455 8.826 22.903 1.00 43.38 180 PRO A N 1
ATOM 1362 C CA . PRO A 1 180 ? -5.731 8.669 24.319 1.00 43.38 180 PRO A CA 1
ATOM 1363 C C . PRO A 1 180 ? -6.665 7.472 24.483 1.00 43.38 180 PRO A C 1
ATOM 1365 O O . PRO A 1 180 ? -7.629 7.340 23.719 1.00 43.38 180 PRO A O 1
ATOM 1368 N N . ASP A 1 181 ? -6.379 6.624 25.474 1.00 46.16 181 ASP A N 1
ATOM 1369 C CA . ASP A 1 181 ? -7.326 5.636 25.984 1.00 46.16 181 ASP A CA 1
ATOM 1370 C C . ASP A 1 181 ? -8.709 6.283 26.025 1.00 46.16 181 ASP A C 1
ATOM 1372 O O . ASP A 1 181 ? -8.879 7.319 26.668 1.00 46.16 181 ASP A O 1
ATOM 1376 N N . ALA A 1 182 ? -9.635 5.722 25.244 1.00 43.00 182 ALA A N 1
ATOM 1377 C CA . ALA A 1 182 ? -11.062 6.014 25.197 1.00 43.00 182 ALA A CA 1
ATOM 1378 C C . ALA A 1 182 ? -11.485 7.313 25.903 1.00 43.00 182 ALA A C 1
ATOM 1380 O O . ALA A 1 182 ? -11.581 7.338 27.127 1.00 43.00 182 ALA A O 1
ATOM 1381 N N . MET A 1 183 ? -11.844 8.356 25.141 1.00 39.84 183 MET A N 1
ATOM 1382 C CA . MET A 1 183 ? -12.582 9.508 25.679 1.00 39.84 183 MET A CA 1
ATOM 1383 C C . MET A 1 183 ? -13.690 9.025 26.638 1.00 39.84 183 MET A C 1
ATOM 1385 O O . MET A 1 183 ? -14.685 8.454 26.171 1.00 39.84 183 MET A O 1
ATOM 1389 N N . PRO A 1 184 ? -13.565 9.237 27.962 1.00 43.78 184 PRO A N 1
ATOM 1390 C CA . PRO A 1 184 ? -14.596 8.826 28.888 1.00 43.78 184 PRO A CA 1
ATOM 1391 C C . PRO A 1 184 ? -15.722 9.852 28.778 1.00 43.78 184 PRO A C 1
ATOM 1393 O O . PRO A 1 184 ? -15.611 10.981 29.249 1.00 43.78 184 PRO A O 1
ATOM 1396 N N . GLY A 1 185 ? -16.820 9.463 28.129 1.00 46.53 185 GLY A N 1
ATOM 1397 C CA . GLY A 1 185 ? -18.086 10.186 28.221 1.00 46.53 185 GLY A CA 1
ATOM 1398 C C . GLY A 1 185 ? -18.545 10.915 26.960 1.00 46.53 185 GLY A C 1
ATOM 1399 O O . GLY A 1 185 ? -18.745 12.127 26.981 1.00 46.53 185 GLY A O 1
ATOM 1400 N N . ARG A 1 186 ? -18.928 10.170 25.917 1.00 41.16 186 ARG A N 1
ATOM 1401 C CA . ARG A 1 186 ? -20.179 10.529 25.230 1.00 41.16 186 ARG A CA 1
ATOM 1402 C C . ARG A 1 186 ? -21.321 9.973 26.074 1.00 41.16 186 ARG A C 1
ATOM 1404 O O . ARG A 1 186 ? -21.632 8.788 26.005 1.00 41.16 186 ARG A O 1
ATOM 1411 N N . ARG A 1 187 ? -21.897 10.825 26.930 1.00 42.53 187 ARG A N 1
ATOM 1412 C CA . ARG A 1 187 ? -23.177 10.531 27.587 1.00 42.53 187 ARG A CA 1
ATOM 1413 C C . ARG A 1 187 ? -24.202 10.185 26.495 1.00 42.53 187 ARG A C 1
ATOM 1415 O O . ARG A 1 187 ? -24.197 10.869 25.467 1.00 42.53 187 ARG A O 1
ATOM 1422 N N . PRO A 1 188 ? -25.059 9.169 26.686 1.00 43.31 188 PRO A N 1
ATOM 1423 C CA . PRO A 1 188 ? -26.187 8.956 25.791 1.00 43.31 188 PRO A CA 1
ATOM 1424 C C . PRO A 1 188 ? -26.995 10.254 25.718 1.00 43.31 188 PRO A C 1
ATOM 1426 O O . PRO A 1 188 ? -27.206 10.914 26.740 1.00 43.31 188 PRO A O 1
ATOM 1429 N N . GLN A 1 189 ? -27.368 10.649 24.499 1.00 44.88 189 GLN A N 1
ATOM 1430 C CA . GLN A 1 189 ? -28.292 11.753 24.279 1.00 44.88 189 GLN A CA 1
ATOM 1431 C C . GLN A 1 189 ? -29.505 11.531 25.177 1.00 44.88 189 GLN A C 1
ATOM 1433 O O . GLN A 1 189 ? -30.162 10.497 25.104 1.00 44.88 189 GLN A O 1
ATOM 1438 N N . GLN A 1 190 ? -29.736 12.498 26.060 1.00 43.56 190 GLN A N 1
ATOM 1439 C CA . GLN A 1 190 ? -30.947 12.601 26.851 1.00 43.56 190 GLN A CA 1
ATOM 1440 C C . GLN A 1 190 ? -32.130 12.524 25.885 1.00 43.56 190 GLN A C 1
ATOM 1442 O O . GLN A 1 190 ? -32.276 13.380 25.010 1.00 43.56 190 GLN A O 1
ATOM 1447 N N . GLU A 1 191 ? -32.935 11.474 26.027 1.00 43.16 191 GLU A N 1
ATOM 1448 C CA . GLU A 1 191 ? -34.250 11.382 25.412 1.00 43.16 191 GLU A CA 1
ATOM 1449 C C . GLU A 1 191 ? -35.025 12.644 25.789 1.00 43.16 191 GLU A C 1
ATOM 1451 O O . GLU A 1 191 ? -35.232 12.930 26.969 1.00 43.16 191 GLU A O 1
ATOM 1456 N N . ILE A 1 192 ? -35.410 13.429 24.785 1.00 48.97 192 ILE A N 1
ATOM 1457 C CA . ILE A 1 192 ? -36.368 14.517 24.953 1.00 48.97 192 ILE A CA 1
ATOM 1458 C C . ILE A 1 192 ? -37.743 13.849 25.072 1.00 48.97 192 ILE A C 1
ATOM 1460 O O . ILE A 1 192 ? -38.203 13.257 24.091 1.00 48.97 192 ILE A O 1
ATOM 1464 N N . PRO A 1 193 ? -38.431 13.914 26.225 1.00 47.22 193 PRO A N 1
ATOM 1465 C CA . PRO A 1 193 ? -39.781 13.397 26.339 1.00 47.22 193 PRO A CA 1
ATOM 1466 C C . PRO A 1 193 ? -40.746 14.451 25.796 1.00 47.22 193 PRO A C 1
ATOM 1468 O O . PRO A 1 193 ? -40.873 15.539 26.355 1.00 47.22 193 PRO A O 1
ATOM 1471 N N . GLY A 1 194 ? -41.461 14.092 24.732 1.00 49.47 194 GLY A N 1
ATOM 1472 C CA . GLY A 1 194 ? -42.681 14.776 24.321 1.00 49.47 194 GLY A CA 1
ATOM 1473 C C . GLY A 1 194 ? -42.574 15.534 23.005 1.00 49.47 194 GLY A C 1
ATOM 1474 O O . GLY A 1 194 ? -42.177 16.691 22.981 1.00 49.47 194 GLY A O 1
ATOM 1475 N N . GLN A 1 195 ? -43.075 14.913 21.938 1.00 43.12 195 GLN A N 1
ATOM 1476 C CA . GLN A 1 195 ? -44.157 15.507 21.152 1.00 43.12 195 GLN A CA 1
ATOM 1477 C C . GLN A 1 195 ? -44.903 14.412 20.375 1.00 43.12 195 GLN A C 1
ATOM 1479 O O . GLN A 1 195 ? -44.389 13.797 19.446 1.00 43.12 195 GLN A O 1
ATOM 1484 N N . LEU A 1 196 ? -46.130 14.155 20.830 1.00 48.69 196 LEU A N 1
ATOM 1485 C CA . LEU A 1 196 ? -47.202 13.516 20.074 1.00 48.69 196 LEU A CA 1
ATOM 1486 C C . LEU A 1 196 ? -47.852 14.547 19.135 1.00 48.69 196 LEU A C 1
ATOM 1488 O O . LEU A 1 196 ? -47.851 15.737 19.445 1.00 48.69 196 LEU A O 1
ATOM 1492 N N . SER A 1 197 ? -48.523 14.025 18.100 1.00 44.59 197 SER A N 1
ATOM 1493 C CA . SER A 1 197 ? -49.447 14.688 17.153 1.00 44.59 197 SER A CA 1
ATOM 1494 C C . SER A 1 197 ? -48.790 15.445 15.987 1.00 44.59 197 SER A C 1
ATOM 1496 O O . SER A 1 197 ? -47.883 16.231 16.189 1.00 44.59 197 SER A O 1
ATOM 1498 N N . ALA A 1 198 ? -49.208 15.304 14.725 1.00 40.84 198 ALA A N 1
ATOM 1499 C CA . ALA A 1 198 ? -50.436 14.738 14.174 1.00 40.84 198 ALA A CA 1
ATOM 1500 C C . ALA A 1 198 ? -50.233 14.225 12.737 1.00 40.84 198 ALA A C 1
ATOM 1502 O O . ALA A 1 198 ? -49.337 14.648 12.010 1.00 40.84 198 ALA A O 1
ATOM 1503 N N . ALA A 1 199 ? -51.141 13.336 12.343 1.00 47.31 199 ALA A N 1
ATOM 1504 C CA . ALA A 1 199 ? -51.393 12.908 10.979 1.00 47.31 199 ALA A CA 1
ATOM 1505 C C . ALA A 1 199 ? -51.735 14.078 10.042 1.00 47.31 199 ALA A C 1
ATOM 1507 O O . ALA A 1 199 ? -52.431 15.011 10.441 1.00 47.31 199 ALA A O 1
ATOM 1508 N N . SER A 1 200 ? -51.372 13.950 8.766 1.00 43.66 200 SER A N 1
ATOM 1509 C CA . SER A 1 200 ? -52.263 14.282 7.646 1.00 43.66 200 SER A CA 1
ATOM 1510 C C . SER A 1 200 ? -51.741 13.660 6.360 1.00 43.66 200 SER A C 1
ATOM 1512 O O . SER A 1 200 ? -50.567 13.780 6.017 1.00 43.66 200 SER A O 1
ATOM 1514 N N . GLY A 1 201 ? -52.638 12.935 5.695 1.00 50.00 201 GLY A N 1
ATOM 1515 C CA . GLY A 1 201 ? -52.381 12.239 4.450 1.00 50.00 201 GLY A CA 1
ATOM 1516 C C . GLY A 1 201 ? -52.125 13.193 3.292 1.00 50.00 201 GLY A C 1
ATOM 1517 O O . GLY A 1 201 ? -52.746 14.247 3.174 1.00 50.00 201 GLY A O 1
ATOM 1518 N N . VAL A 1 202 ? -51.237 12.759 2.407 1.00 48.31 202 VAL A N 1
ATOM 1519 C CA . VAL A 1 202 ? -51.127 13.277 1.050 1.00 48.31 202 VAL A CA 1
ATOM 1520 C C . VAL A 1 202 ? -51.176 12.070 0.126 1.00 48.31 202 VAL A C 1
ATOM 1522 O O . VAL A 1 202 ? -50.269 11.240 0.096 1.00 48.31 202 VAL A O 1
ATOM 1525 N N . THR A 1 203 ? -52.293 11.948 -0.577 1.00 56.19 203 THR A N 1
ATOM 1526 C CA . THR A 1 203 ? -52.506 11.010 -1.675 1.00 56.19 203 THR A CA 1
ATOM 1527 C C . THR A 1 203 ? -51.599 11.410 -2.845 1.00 56.19 203 THR A C 1
ATOM 1529 O O . THR A 1 203 ? -51.635 12.577 -3.243 1.00 56.19 203 THR A O 1
ATOM 1532 N N . PRO A 1 204 ? -50.800 10.504 -3.432 1.00 57.94 204 PRO A N 1
ATOM 1533 C CA . PRO A 1 204 ? -50.082 10.813 -4.662 1.00 57.94 204 PRO A CA 1
ATOM 1534 C C . PRO A 1 204 ? -51.038 10.788 -5.872 1.00 57.94 204 PRO A C 1
ATOM 1536 O O . PRO A 1 204 ? -51.941 9.946 -5.917 1.00 57.94 204 PRO A O 1
ATOM 1539 N N . PRO A 1 205 ? -50.865 11.682 -6.864 1.00 55.28 205 PRO A N 1
ATOM 1540 C CA . PRO A 1 205 ? -51.616 11.620 -8.111 1.00 55.28 205 PRO A CA 1
ATOM 1541 C C . PRO A 1 205 ? -51.158 10.443 -8.984 1.00 55.28 205 PRO A C 1
ATOM 1543 O O . PRO A 1 205 ? -49.990 10.054 -8.987 1.00 55.28 205 PRO A O 1
ATOM 1546 N N . ALA A 1 206 ? -52.113 9.893 -9.735 1.00 49.72 206 ALA A N 1
ATOM 1547 C CA . ALA A 1 206 ? -51.912 8.839 -10.717 1.00 49.72 206 ALA A CA 1
ATOM 1548 C C . ALA A 1 206 ? -50.926 9.286 -11.809 1.00 49.72 206 ALA A C 1
ATOM 1550 O O . ALA A 1 206 ? -51.125 10.319 -12.448 1.00 49.72 206 ALA A O 1
ATOM 1551 N N . VAL A 1 207 ? -49.870 8.496 -12.019 1.00 52.56 207 VAL A N 1
ATOM 1552 C CA . VAL A 1 207 ? -48.922 8.683 -13.120 1.00 52.56 207 VAL A CA 1
ATOM 1553 C C . VAL A 1 207 ? -49.347 7.791 -14.279 1.00 52.56 207 VAL A C 1
ATOM 1555 O O . VAL A 1 207 ? -49.403 6.565 -14.164 1.00 52.56 207 VAL A O 1
ATOM 1558 N N . ASP A 1 208 ? -49.659 8.451 -15.387 1.00 53.22 208 ASP A N 1
ATOM 1559 C CA . ASP A 1 208 ? -50.031 7.878 -16.673 1.00 53.22 208 ASP A CA 1
ATOM 1560 C C . ASP A 1 208 ? -48.875 7.032 -17.234 1.00 53.22 208 ASP A C 1
ATOM 1562 O O . ASP A 1 208 ? -47.760 7.515 -17.450 1.00 53.22 208 ASP A O 1
ATOM 1566 N N . SER A 1 209 ? -49.123 5.739 -17.441 1.00 46.22 209 SER A N 1
ATOM 1567 C CA . SER A 1 209 ? -48.132 4.788 -17.952 1.00 46.22 209 SER A CA 1
ATOM 1568 C C . SER A 1 209 ? -48.112 4.811 -19.482 1.00 46.22 209 SER A C 1
ATOM 1570 O O . SER A 1 209 ? -48.682 3.947 -20.144 1.00 46.22 209 SER A O 1
ATOM 1572 N N . GLY A 1 210 ? -47.433 5.806 -20.054 1.00 46.56 210 GLY A N 1
ATOM 1573 C CA . GLY A 1 210 ? -47.087 5.840 -21.475 1.00 46.56 210 GLY A CA 1
ATOM 1574 C C . GLY A 1 210 ? -45.916 4.902 -21.781 1.00 46.56 210 GLY A C 1
ATOM 1575 O O . GLY A 1 210 ? -44.757 5.307 -21.722 1.00 46.56 210 GLY A O 1
ATOM 1576 N N . ALA A 1 211 ? -46.205 3.640 -22.101 1.00 46.16 211 ALA A N 1
ATOM 1577 C CA . ALA A 1 211 ? -45.207 2.667 -22.538 1.00 46.16 211 ALA A CA 1
ATOM 1578 C C . ALA A 1 211 ? -44.711 2.990 -23.962 1.00 46.16 211 ALA A C 1
ATOM 1580 O O . ALA A 1 211 ? -45.350 2.636 -24.952 1.00 46.16 211 ALA A O 1
ATOM 1581 N N . ALA A 1 212 ? -43.553 3.644 -24.075 1.00 54.09 212 ALA A N 1
ATOM 1582 C CA . ALA A 1 212 ? -42.801 3.711 -25.325 1.00 54.09 212 ALA A CA 1
ATOM 1583 C C . ALA A 1 212 ? -41.966 2.430 -25.491 1.00 54.09 212 ALA A C 1
ATOM 1585 O O . ALA A 1 212 ? -41.199 2.050 -24.605 1.00 54.09 212 ALA A O 1
ATOM 1586 N N . ALA A 1 213 ? -42.139 1.754 -26.628 1.00 63.25 213 ALA A N 1
ATOM 1587 C CA . ALA A 1 213 ? -41.422 0.532 -26.973 1.00 63.25 213 ALA A CA 1
ATOM 1588 C C . ALA A 1 213 ? -39.892 0.754 -27.001 1.00 63.25 213 ALA A C 1
ATOM 1590 O O . ALA A 1 213 ? -39.432 1.792 -27.487 1.00 63.25 213 ALA A O 1
ATOM 1591 N N . PRO A 1 214 ? -39.084 -0.210 -26.521 1.00 64.06 214 PRO A N 1
ATOM 1592 C CA . PRO A 1 214 ? -37.633 -0.090 -26.541 1.00 64.06 214 PRO A CA 1
ATOM 1593 C C . PRO A 1 214 ? -37.095 -0.125 -27.984 1.00 64.06 214 PRO A C 1
ATOM 1595 O O . PRO A 1 214 ? -37.575 -0.920 -28.798 1.00 64.06 214 PRO A O 1
ATOM 1598 N N . PRO A 1 215 ? -36.078 0.691 -28.320 1.00 65.81 215 PRO A N 1
ATOM 1599 C CA . PRO A 1 215 ? -35.446 0.645 -29.631 1.00 65.81 215 PRO A CA 1
ATOM 1600 C C . PRO A 1 215 ? -34.758 -0.707 -29.856 1.00 65.81 215 PRO A C 1
ATOM 1602 O O . PRO A 1 215 ? -34.122 -1.271 -28.961 1.00 65.81 215 PRO A O 1
ATOM 1605 N N . ALA A 1 216 ? -34.893 -1.221 -31.079 1.00 65.69 216 ALA A N 1
ATOM 1606 C CA . ALA A 1 216 ? -34.281 -2.467 -31.515 1.00 65.69 216 ALA A CA 1
ATOM 1607 C C . ALA A 1 216 ? -32.762 -2.450 -31.277 1.00 65.69 216 ALA A C 1
ATOM 1609 O O . ALA A 1 216 ? -32.066 -1.496 -31.631 1.00 65.69 216 ALA A O 1
ATOM 1610 N N . ARG A 1 217 ? -32.245 -3.528 -30.675 1.00 65.00 217 ARG A N 1
ATOM 1611 C CA . ARG A 1 217 ? -30.808 -3.705 -30.444 1.00 65.00 217 ARG A CA 1
ATOM 1612 C C . ARG A 1 217 ? -30.065 -3.730 -31.788 1.00 65.00 217 ARG A C 1
ATOM 1614 O O . ARG A 1 217 ? -30.473 -4.486 -32.672 1.00 65.00 217 ARG A O 1
ATOM 1621 N N . PRO A 1 218 ? -28.966 -2.974 -31.949 1.00 65.31 218 PRO A N 1
ATOM 1622 C CA . PRO A 1 218 ? -28.115 -3.107 -33.121 1.00 65.31 218 PRO A CA 1
ATOM 1623 C C . PRO A 1 218 ? -27.504 -4.513 -33.147 1.00 65.31 218 PRO A C 1
ATOM 1625 O O . PRO A 1 218 ? -27.012 -5.010 -32.132 1.00 65.31 218 PRO A O 1
ATOM 1628 N N . GLY A 1 219 ? -27.577 -5.157 -34.313 1.00 77.88 219 GLY A N 1
ATOM 1629 C CA . GLY A 1 219 ? -27.002 -6.478 -34.547 1.00 77.88 219 GLY A CA 1
ATOM 1630 C C . GLY A 1 219 ? -25.484 -6.515 -34.310 1.00 77.88 219 GLY A C 1
ATOM 1631 O O . GLY A 1 219 ? -24.827 -5.469 -34.272 1.00 77.88 219 GLY A O 1
ATOM 1632 N N . PRO A 1 220 ? -24.911 -7.718 -34.137 1.00 69.25 220 PRO A N 1
ATOM 1633 C CA . PRO A 1 220 ? -23.494 -7.887 -33.843 1.00 69.25 220 PRO A CA 1
ATOM 1634 C C . PRO A 1 220 ? -22.632 -7.270 -34.949 1.00 69.25 220 PRO A C 1
ATOM 1636 O O . PRO A 1 220 ? -22.806 -7.563 -36.133 1.00 69.25 220 PRO A O 1
ATOM 1639 N N . ARG A 1 221 ? -21.690 -6.403 -34.556 1.00 72.25 221 ARG A N 1
ATOM 1640 C CA . ARG A 1 221 ? -20.687 -5.860 -35.479 1.00 72.25 221 ARG A CA 1
ATOM 1641 C C . ARG A 1 221 ? -19.788 -6.999 -35.981 1.00 72.25 221 ARG A C 1
ATOM 1643 O O . ARG A 1 221 ? -19.372 -7.826 -35.168 1.00 72.25 221 ARG A O 1
ATOM 1650 N N . PRO A 1 222 ? -19.449 -7.035 -37.281 1.00 69.94 222 PRO A N 1
ATOM 1651 C CA . PRO A 1 222 ? -18.490 -7.997 -37.807 1.00 69.94 222 PRO A CA 1
ATOM 1652 C C . PRO A 1 222 ? -17.124 -7.806 -37.136 1.00 69.94 222 PRO A C 1
ATOM 1654 O O . PRO A 1 222 ? -16.698 -6.679 -36.872 1.00 69.94 222 PRO A O 1
ATOM 1657 N N . ALA A 1 223 ? -16.452 -8.921 -36.847 1.00 70.62 223 ALA A N 1
ATOM 1658 C CA . ALA A 1 223 ? -15.138 -8.934 -36.219 1.00 70.62 223 ALA A CA 1
ATOM 1659 C C . ALA A 1 223 ? -14.123 -8.172 -37.085 1.00 70.62 223 ALA A C 1
ATOM 1661 O O . ALA A 1 223 ? -13.941 -8.485 -38.263 1.00 70.62 223 ALA A O 1
ATOM 1662 N N . GLN A 1 224 ? -13.462 -7.170 -36.501 1.00 73.50 224 GLN A N 1
ATOM 1663 C CA . GLN A 1 224 ? -12.338 -6.510 -37.158 1.00 73.50 224 GLN A CA 1
ATOM 1664 C C . GLN A 1 224 ? -11.154 -7.483 -37.255 1.00 73.50 224 GLN A C 1
ATOM 1666 O O . GLN A 1 224 ? -10.840 -8.157 -36.269 1.00 73.50 224 GLN A O 1
ATOM 1671 N N . PRO A 1 225 ? -10.476 -7.559 -38.413 1.00 72.69 225 PRO A N 1
ATOM 1672 C CA . PRO A 1 225 ? -9.264 -8.349 -38.544 1.00 72.69 225 PRO A CA 1
ATOM 1673 C C . PRO A 1 225 ? -8.144 -7.764 -37.665 1.00 72.69 225 PRO A C 1
ATOM 1675 O O . PRO A 1 225 ? -8.066 -6.544 -37.491 1.00 72.69 225 PRO A O 1
ATOM 1678 N N . PRO A 1 226 ? -7.262 -8.615 -37.113 1.00 72.06 226 PRO A N 1
ATOM 1679 C CA . PRO A 1 226 ? -6.165 -8.164 -36.270 1.00 72.06 226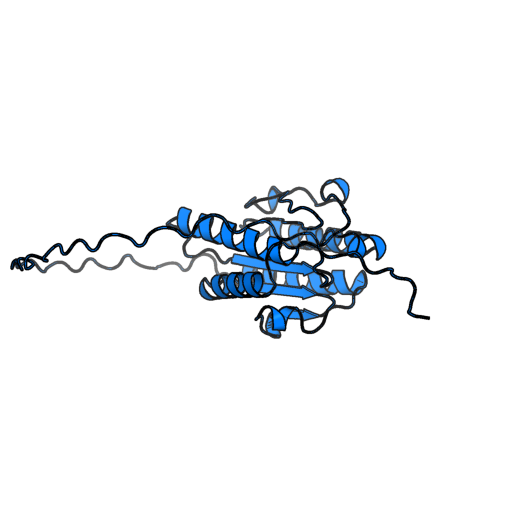 PRO A CA 1
ATOM 1680 C C . PRO A 1 226 ? -5.197 -7.262 -37.056 1.00 72.06 226 PRO A C 1
ATOM 1682 O O . PRO A 1 226 ? -4.941 -7.512 -38.239 1.00 72.06 226 PRO A O 1
ATOM 1685 N N . PRO A 1 227 ? -4.623 -6.227 -36.417 1.00 71.31 227 PRO A N 1
ATOM 1686 C CA . PRO A 1 227 ? -3.682 -5.333 -37.073 1.00 71.31 227 PRO A CA 1
ATOM 1687 C C . PRO A 1 227 ? -2.422 -6.088 -37.511 1.00 71.31 227 PRO A C 1
ATOM 1689 O O . PRO A 1 227 ? -1.837 -6.869 -36.756 1.00 71.31 227 PRO A O 1
ATOM 1692 N N . ALA A 1 228 ? -1.992 -5.828 -38.746 1.00 69.44 228 ALA A N 1
ATOM 1693 C CA . ALA A 1 228 ? -0.779 -6.400 -39.312 1.00 69.44 228 ALA A CA 1
ATOM 1694 C C . ALA A 1 228 ? 0.449 -6.001 -38.475 1.00 69.44 228 ALA A C 1
ATOM 1696 O O . ALA A 1 228 ? 0.727 -4.816 -38.267 1.00 69.44 228 ALA A O 1
ATOM 1697 N N . ARG A 1 229 ? 1.199 -7.003 -38.003 1.00 62.88 229 ARG A N 1
ATOM 1698 C CA . ARG A 1 229 ? 2.455 -6.810 -37.269 1.00 62.88 229 ARG A CA 1
ATOM 1699 C C . ARG A 1 229 ? 3.476 -6.119 -38.173 1.00 62.88 229 ARG A C 1
ATOM 1701 O O . ARG A 1 229 ? 3.892 -6.683 -39.183 1.00 62.88 229 ARG A O 1
ATOM 1708 N N . ARG A 1 230 ? 3.899 -4.907 -37.805 1.00 66.94 230 ARG A N 1
ATOM 1709 C CA . ARG A 1 230 ? 5.006 -4.218 -38.479 1.00 66.94 230 ARG A CA 1
ATOM 1710 C C . ARG A 1 230 ? 6.351 -4.845 -38.070 1.00 66.94 230 ARG A C 1
ATOM 1712 O O . ARG A 1 230 ? 6.529 -5.148 -36.890 1.00 66.94 230 ARG A O 1
ATOM 1719 N N . PRO A 1 231 ? 7.301 -5.039 -39.001 1.00 58.66 231 PRO A N 1
ATOM 1720 C CA . PRO A 1 231 ? 8.637 -5.530 -38.676 1.00 58.66 231 PRO A CA 1
ATOM 1721 C C . PRO A 1 231 ? 9.440 -4.497 -37.872 1.00 58.66 231 PRO A C 1
ATOM 1723 O O . PRO A 1 231 ? 9.408 -3.306 -38.169 1.00 58.66 231 PRO A O 1
ATOM 1726 N N . TRP A 1 232 ? 10.180 -4.975 -36.876 1.00 47.41 232 TRP A N 1
ATOM 1727 C CA . TRP A 1 232 ? 10.816 -4.207 -35.797 1.00 47.41 232 TRP A CA 1
ATOM 1728 C C . TRP A 1 232 ? 12.298 -3.888 -36.072 1.00 47.41 232 TRP A C 1
ATOM 1730 O O . TRP A 1 232 ? 13.060 -3.596 -35.161 1.00 47.41 232 TRP A O 1
ATOM 1740 N N . TRP A 1 233 ? 12.724 -3.899 -37.336 1.00 55.66 233 TRP A N 1
ATOM 1741 C CA . TRP A 1 233 ? 14.125 -3.707 -37.729 1.00 55.66 233 TRP A CA 1
ATOM 1742 C C . TRP A 1 233 ? 14.356 -2.382 -38.465 1.00 55.66 233 TRP A C 1
ATOM 1744 O O . TRP A 1 233 ? 14.880 -2.376 -39.568 1.00 55.66 233 TRP A O 1
ATOM 1754 N N . LYS A 1 234 ? 13.958 -1.237 -37.902 1.00 45.75 234 LYS A N 1
ATOM 1755 C CA . LYS A 1 234 ? 14.371 0.075 -38.442 1.00 45.75 234 LYS A CA 1
ATOM 1756 C C . LYS A 1 234 ? 14.498 1.144 -37.359 1.00 45.75 234 LYS A C 1
ATOM 1758 O O . LYS A 1 234 ? 13.771 2.117 -37.425 1.00 45.75 234 LYS A O 1
ATOM 1763 N N . PHE A 1 235 ? 15.401 0.967 -36.398 1.00 52.16 235 PHE A N 1
ATOM 1764 C CA . PHE A 1 235 ? 16.000 2.075 -35.639 1.00 52.16 235 PHE A CA 1
ATOM 1765 C C . PHE A 1 235 ? 17.385 1.625 -35.144 1.00 52.16 235 PHE A C 1
ATOM 1767 O O . PHE A 1 235 ? 17.481 0.896 -34.162 1.00 52.16 235 PHE A O 1
ATOM 1774 N N . TRP A 1 236 ? 18.421 2.009 -35.889 1.00 60.88 236 TRP A N 1
ATOM 1775 C CA . TRP A 1 236 ? 19.808 2.162 -35.443 1.00 60.88 236 TRP A CA 1
ATOM 1776 C C . TRP A 1 236 ? 20.254 3.541 -35.915 1.00 60.88 236 TRP A C 1
ATOM 1778 O O . TRP A 1 236 ? 19.867 3.894 -37.056 1.00 60.88 236 TRP A O 1
#

pLDDT: mean 79.14, std 16.99, range [39.84, 98.19]